Protein 4CZG (pdb70)

GO terms:
  GO:0005737 cytoplasm (C, EXP)

Radius of gyration: 20.39 Å; Cα contacts (8 Å, |Δi|>4): 727; chains: 1; bounding box: 59×51×46 Å

Organism: Caulobacter vibrioides (strain NA1000 / CB15N) (NCBI:txid565050)

Foldseek 3Di:
DALAWEWEQALFWIWIQGAPPGTDDIFTQKWKWFDDPNDTDTDDETHVLVVCAVPDDPRMDMDRQCNQPARNDLVSNLVRVLVVSVVPGDPPHDAQYEYEYEHEPPYDPVRVVSVQVSCVVSRHNHYHYDHQVLLLCVLLVHPLLAQAWAWEWEAARQKIKIFIGGNSGTDDIDIDRFHLQVLLVLQQVLCCVPVQFHDGSVLSSVCQLPQFACDADWDKDKGWGFRNPPGDIDIDIDHNNSSNVSRNVSLVVSLVVVVVRLVPDDPRNNVSCQVVPYEYAYPRLSHHCSQVVNCVVPVGHYYYGDPRNCRSSSRVNVVSND

B-factor: mean 29.32, std 12.16, range [9.94, 84.83]

CATH classification: 3.30.420.40 (+2 more: 3.30.420.40, 3.90.640.10)

Secondary structure (DSSP, 8-state):
----EEEEE-SSEEEEEETTTEEEEEEES-EEEEEETTEEEEEEETHHHHHHTT---TTEEEE-TTTTSS-S-HHHHHHHHHHHHHHH--TTS-SS-EEEEEE-TT--HHHHHHHHHHHHHTT-SEEEEEEHHHHHHHHTT--TTSSS-EEEEEE-SS-EEEEEEETTEEEEEEEES-SHHHHHHHHHHHHHHHH-EE--HHHHHHHHHHH-BSS----EEEEEEEETTT--EEEEEEEHHHHHHHHHHHHHHHHHHHHHHHHT--HHHHHHHHHH-EEEESGGGGSBTHHHHHHHHH-S-EEEPSSGGGHHHHHHHHHHH-

InterPro domains:
  IPR004753 Cell shape determining protein MreB [MF_02207] (10-343)
  IPR004753 Cell shape determining protein MreB [PR01652] (50-68)
  IPR004753 Cell shape determining protein MreB [PR01652] (70-93)
  IPR004753 Cell shape determining protein MreB [PR01652] (133-152)
  IPR004753 Cell shape determining protein MreB [PR01652] (188-208)
  IPR004753 Cell shape determining protein MreB [PR01652] (303-329)
  IPR004753 Cell shape determining protein MreB [TIGR00904] (10-337)
  IPR004753 Cell shape determining protein MreB [cd10225] (12-332)
  IPR043129 ATPase, nucleotide binding domain [SSF53067] (10-149)
  IPR043129 ATPase, nucleotide binding domain [SSF53067] (150-334)
  IPR056546 MreB/MamK-like [PF06723] (10-338)

Structure (mmCIF, N/CA/C/O backbone):
data_4CZG
#
_entry.id   4CZG
#
_cell.length_a   50.674
_cell.length_b   73.678
_cell.length_c   54.233
_cell.angle_alpha   90.00
_cell.angle_beta   102.39
_cell.angle_gamma   90.00
#
_symmetry.space_group_name_H-M   'P 1 21 1'
#
loop_
_entity.id
_entity.type
_entity.pdbx_description
1 polymer 'ROD SHAPE-DETERMINING PROTEIN MREB'
2 non-polymer '3,4-dichlorobenzyl carbamimidothioate'
3 non-polymer "ADENOSINE-5'-DIPHOSPHATE"
4 non-polymer 'MAGNESIUM ION'
5 water water
#
loop_
_atom_site.group_PDB
_atom_site.id
_atom_site.type_symbol
_atom_site.label_atom_id
_atom_site.label_alt_id
_atom_site.label_comp_id
_atom_site.label_asym_id
_atom_site.label_entity_id
_atom_site.label_seq_id
_atom_site.pdbx_PDB_ins_code
_atom_site.Cartn_x
_atom_site.Cartn_y
_atom_site.Cartn_z
_atom_site.occupancy
_atom_site.B_iso_or_equiv
_atom_site.auth_seq_id
_atom_site.auth_comp_id
_atom_site.auth_asym_id
_atom_site.auth_atom_id
_atom_site.pdbx_PDB_model_num
ATOM 1 N N . ILE A 1 2 ? 5.074 20.082 -13.182 1.00 37.83 9 ILE A N 1
ATOM 2 C CA . ILE A 1 2 ? 6.066 19.842 -12.120 1.00 33.82 9 ILE A CA 1
ATOM 3 C C . ILE A 1 2 ? 5.881 20.801 -10.954 1.00 34.48 9 ILE A C 1
ATOM 4 O O . ILE A 1 2 ? 5.944 22.025 -11.132 1.00 30.39 9 ILE A O 1
ATOM 19 N N . SER A 1 3 ? 5.705 20.226 -9.758 1.00 33.49 10 SER A N 1
ATOM 20 C CA . SER A 1 3 ? 5.324 20.964 -8.559 1.00 29.19 10 SER A CA 1
ATOM 21 C C . SER A 1 3 ? 6.361 20.871 -7.452 1.00 29.16 10 SER A C 1
ATOM 22 O O . SER A 1 3 ? 7.072 19.880 -7.352 1.00 29.48 10 SER A O 1
ATOM 30 N N . ASN A 1 4 ? 6.403 21.881 -6.593 1.00 25.83 11 ASN A N 1
ATOM 31 C CA . ASN A 1 4 ? 7.212 21.794 -5.381 1.00 27.60 11 ASN A CA 1
ATOM 32 C C . ASN A 1 4 ? 6.360 21.565 -4.141 1.00 28.33 11 ASN A C 1
ATOM 33 O O . ASN A 1 4 ? 6.860 21.661 -3.014 1.00 23.55 11 ASN A O 1
ATOM 44 N N . ASP A 1 5 ? 5.086 21.265 -4.351 1.00 23.27 12 ASP A N 1
ATOM 45 C CA . ASP A 1 5 ? 4.200 20.985 -3.213 1.00 24.47 12 ASP A CA 1
ATOM 46 C C . ASP A 1 5 ? 4.600 19.653 -2.569 1.00 20.72 12 ASP A C 1
ATOM 47 O O . ASP A 1 5 ? 4.872 18.669 -3.260 1.00 21.44 12 ASP A O 1
ATOM 56 N N . ILE A 1 6 ? 4.609 19.620 -1.243 1.00 19.54 13 ILE A N 1
ATOM 57 C CA . ILE A 1 6 ? 5.111 18.438 -0.541 1.00 16.70 13 ILE A CA 1
ATOM 58 C C . ILE A 1 6 ? 4.275 18.121 0.675 1.00 18.74 13 ILE A C 1
ATOM 59 O O . ILE A 1 6 ? 3.607 18.989 1.238 1.00 19.27 13 ILE A O 1
ATOM 75 N N . ALA A 1 7 ? 4.323 16.849 1.061 1.00 20.52 14 ALA A N 1
ATOM 76 C CA . ALA A 1 7 ? 3.704 16.386 2.288 1.00 24.10 14 ALA A CA 1
ATOM 77 C C . ALA A 1 7 ? 4.793 15.715 3.102 1.00 18.74 14 ALA A C 1
ATOM 78 O O . ALA A 1 7 ? 5.574 14.924 2.585 1.00 21.10 14 ALA A O 1
ATOM 85 N N . ILE A 1 8 ? 4.839 16.052 4.380 1.00 18.67 15 ILE A N 1
ATOM 86 C CA . ILE A 1 8 ? 5.938 15.633 5.234 1.00 19.07 15 ILE A CA 1
ATOM 87 C C . ILE A 1 8 ? 5.484 14.806 6.439 1.00 16.73 15 ILE A C 1
ATOM 88 O O . ILE A 1 8 ? 4.617 15.211 7.199 1.00 18.47 15 ILE A O 1
ATOM 104 N N . ASP A 1 9 ? 6.114 13.640 6.585 1.00 14.78 16 ASP A N 1
ATOM 105 C CA . ASP A 1 9 ? 6.012 12.789 7.785 1.00 16.87 16 ASP A CA 1
ATOM 106 C C . ASP A 1 9 ? 7.272 13.092 8.613 1.00 12.96 16 ASP A C 1
ATOM 107 O O . ASP A 1 9 ? 8.391 12.692 8.253 1.00 12.87 16 ASP A O 1
ATOM 116 N N . LEU A 1 10 ? 7.083 13.891 9.657 1.00 15.17 17 LEU A N 1
ATOM 117 C CA . LEU A 1 10 ? 8.172 14.328 10.522 1.00 15.31 17 LEU A CA 1
ATOM 118 C C . LEU A 1 10 ? 8.256 13.378 11.709 1.00 14.77 17 LEU A C 1
ATOM 119 O O . LEU A 1 10 ? 7.782 13.676 12.788 1.00 16.75 17 LEU A O 1
ATOM 135 N N . GLY A 1 11 ? 8.874 12.218 11.504 1.00 13.14 18 GLY A N 1
ATOM 136 C CA . GLY A 1 11 ? 8.876 11.146 12.488 1.00 11.63 18 GLY A CA 1
ATOM 137 C C . GLY A 1 11 ? 9.908 11.354 13.586 1.00 11.59 18 GLY A C 1
ATOM 138 O O . GLY A 1 11 ? 10.931 12.067 13.417 1.00 12.99 18 GLY A O 1
ATOM 142 N N . THR A 1 12 ? 9.671 10.656 14.707 1.00 13.21 19 THR A N 1
ATOM 143 C CA . THR A 1 12 ? 10.634 10.661 15.812 1.00 15.64 19 THR A CA 1
ATOM 144 C C . THR A 1 12 ? 11.951 10.067 15.360 1.00 9.94 19 THR A C 1
ATOM 145 O O . THR A 1 12 ? 12.998 10.420 15.894 1.00 14.90 19 THR A O 1
ATOM 156 N N . ALA A 1 13 ? 11.891 9.107 14.437 1.00 13.27 20 ALA A N 1
ATOM 157 C CA . ALA A 1 13 ? 13.100 8.422 13.952 1.00 12.59 20 ALA A CA 1
ATOM 158 C C . ALA A 1 13 ? 13.420 8.633 12.479 1.00 15.15 20 ALA A C 1
ATOM 159 O O . ALA A 1 13 ? 14.597 8.705 12.120 1.00 13.77 20 ALA A O 1
ATOM 166 N N . ASN A 1 14 ? 12.377 8.726 11.638 1.00 12.31 21 ASN A N 1
ATOM 167 C CA . ASN A 1 14 ? 12.546 8.868 10.202 1.00 11.12 21 ASN A CA 1
ATOM 168 C C . ASN A 1 14 ? 11.661 9.973 9.677 1.00 11.86 21 ASN A C 1
ATOM 169 O O . ASN A 1 14 ? 10.543 10.127 10.124 1.00 14.63 21 ASN A O 1
ATOM 180 N N . THR A 1 15 ? 12.195 10.745 8.754 1.00 16.69 22 THR A N 1
ATOM 181 C CA . THR A 1 15 ? 11.420 11.768 8.075 1.00 17.06 22 THR A CA 1
ATOM 182 C C . THR A 1 15 ? 11.231 11.332 6.634 1.00 18.51 22 THR A C 1
ATOM 183 O O . THR A 1 15 ? 12.177 10.912 5.997 1.00 17.44 22 THR A O 1
ATOM 194 N N . LEU A 1 16 ? 10.019 11.492 6.115 1.00 14.41 23 LEU A N 1
ATOM 195 C CA . LEU A 1 16 ? 9.725 11.133 4.730 1.00 15.10 23 LEU A CA 1
ATOM 196 C C . LEU A 1 16 ? 9.058 12.330 4.077 1.00 19.45 23 LEU A C 1
ATOM 197 O O . LEU A 1 16 ? 8.260 12.989 4.705 1.00 18.50 23 LEU A O 1
ATOM 213 N N . ILE A 1 17 ? 9.379 12.612 2.811 1.00 16.17 24 ILE A N 1
ATOM 214 C CA . ILE A 1 17 ? 8.660 13.635 2.084 1.00 16.97 24 ILE A CA 1
ATOM 215 C C . ILE A 1 17 ? 8.076 13.030 0.826 1.00 16.84 24 ILE A C 1
ATOM 216 O O . ILE A 1 17 ? 8.757 12.317 0.068 1.00 19.65 24 ILE A O 1
ATOM 232 N N . TYR A 1 18 ? 6.809 13.354 0.617 1.00 17.74 25 TYR A N 1
ATOM 233 C CA . TYR A 1 18 ? 6.097 13.042 -0.599 1.00 19.82 25 TYR A CA 1
ATOM 234 C C . TYR A 1 18 ? 5.970 14.324 -1.382 1.00 23.85 25 TYR A C 1
ATOM 235 O O . TYR A 1 18 ? 5.582 15.362 -0.834 1.00 21.29 25 TYR A O 1
ATOM 253 N N . GLN A 1 19 ? 6.324 14.250 -2.661 1.00 20.70 26 GLN A N 1
ATOM 254 C CA . GLN A 1 19 ? 6.243 15.404 -3.548 1.00 21.51 26 GLN A CA 1
ATOM 255 C C . GLN A 1 19 ? 5.125 15.177 -4.532 1.00 20.30 26 GLN A C 1
ATOM 256 O O . GLN A 1 19 ? 5.049 14.126 -5.165 1.00 22.10 26 GLN A O 1
ATOM 270 N N . LYS A 1 20 ? 4.269 16.180 -4.663 1.00 21.11 27 LYS A N 1
ATOM 271 C CA . LYS A 1 20 ? 3.108 16.086 -5.526 1.00 20.33 27 LYS A CA 1
ATOM 272 C C . LYS A 1 20 ? 3.543 15.674 -6.910 1.00 23.27 27 LYS A C 1
ATOM 273 O O . LYS A 1 20 ? 4.450 16.296 -7.481 1.00 28.16 27 LYS A O 1
ATOM 292 N N . GLY A 1 21 ? 2.884 14.648 -7.459 1.00 27.86 28 GLY A N 1
ATOM 293 C CA . GLY A 1 21 ? 3.167 14.201 -8.805 1.00 30.12 28 GLY A CA 1
ATOM 294 C C . GLY A 1 21 ? 4.349 13.259 -8.924 1.00 28.42 28 GLY A C 1
ATOM 295 O O . GLY A 1 21 ? 4.564 12.650 -9.983 1.00 30.91 28 GLY A O 1
ATOM 299 N N . LYS A 1 22 ? 5.150 13.154 -7.869 1.00 27.71 29 LYS A N 1
ATOM 300 C CA . LYS A 1 22 ? 6.318 12.277 -7.902 1.00 29.26 29 LYS A CA 1
ATOM 301 C C . LYS A 1 22 ? 6.190 11.074 -6.960 1.00 31.73 29 LYS A C 1
ATOM 302 O O . LYS A 1 22 ? 6.558 9.960 -7.314 1.00 33.50 29 LYS A O 1
ATOM 321 N N . GLY A 1 23 ? 5.668 11.297 -5.757 1.00 23.00 30 GLY A N 1
ATOM 322 C CA . GLY A 1 23 ? 5.657 10.249 -4.739 1.00 26.11 30 GLY A CA 1
ATOM 323 C C . GLY A 1 23 ? 6.735 10.489 -3.706 1.00 25.98 30 GLY A C 1
ATOM 324 O O . GLY A 1 23 ? 7.240 11.601 -3.569 1.00 24.30 30 GLY A O 1
ATOM 328 N N . ILE A 1 24 ? 7.118 9.440 -2.991 1.00 19.77 31 ILE A N 1
ATOM 329 C CA . ILE A 1 24 ? 8.076 9.616 -1.892 1.00 27.17 31 ILE A CA 1
ATOM 330 C C . ILE A 1 24 ? 9.462 9.865 -2.446 1.00 25.20 31 ILE A C 1
ATOM 331 O O . ILE A 1 24 ? 10.034 9.013 -3.110 1.00 28.77 31 ILE A O 1
ATOM 347 N N . VAL A 1 25 ? 10.000 11.044 -2.158 1.00 25.36 32 VAL A N 1
ATOM 348 C CA . VAL A 1 25 ? 11.285 11.455 -2.712 1.00 22.31 32 VAL A CA 1
ATOM 349 C C . VAL A 1 25 ? 12.396 11.578 -1.695 1.00 25.06 32 VAL A C 1
ATOM 350 O O . VAL A 1 25 ? 13.548 11.815 -2.068 1.00 24.63 32 VAL A O 1
ATOM 363 N N . LEU A 1 26 ? 12.054 11.451 -0.410 1.00 20.16 33 LEU A N 1
ATOM 364 C CA . LEU A 1 26 ? 13.052 11.478 0.652 1.00 18.90 33 LEU A CA 1
ATOM 365 C C . LEU A 1 26 ? 12.579 10.576 1.783 1.00 17.21 33 LEU A C 1
ATOM 366 O O . LEU A 1 26 ? 11.406 1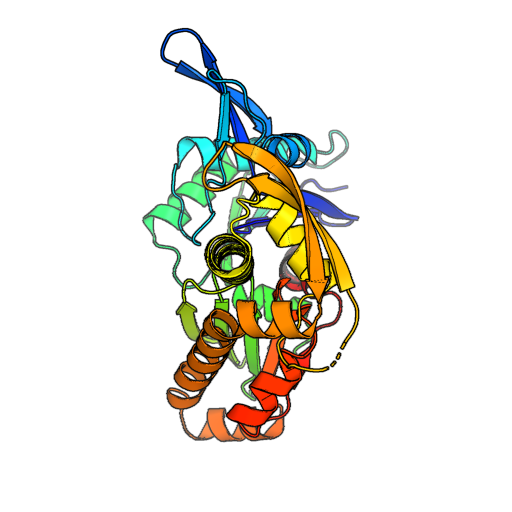0.595 2.124 1.00 18.26 33 LEU A O 1
ATOM 382 N N . ASN A 1 27 ? 13.519 9.809 2.344 1.00 18.60 34 ASN A N 1
ATOM 383 C CA . ASN A 1 27 ? 13.279 8.927 3.484 1.00 16.37 34 ASN A CA 1
ATOM 384 C C . ASN A 1 27 ? 14.612 8.822 4.244 1.00 20.54 34 ASN A C 1
ATOM 385 O O . ASN A 1 27 ? 15.490 8.047 3.869 1.00 17.54 34 ASN A O 1
ATOM 396 N N . GLU A 1 28 ? 14.775 9.638 5.294 1.00 19.39 35 GLU A N 1
ATOM 397 C CA . GLU A 1 28 ? 16.057 9.737 5.998 1.00 15.33 35 GLU A CA 1
ATOM 398 C C . GLU A 1 28 ? 15.819 9.837 7.485 1.00 10.98 35 GLU A C 1
ATOM 399 O O . GLU A 1 28 ? 14.751 10.268 7.919 1.00 14.50 35 GLU A O 1
ATOM 411 N N . PRO A 1 29 ? 16.800 9.387 8.274 1.00 14.32 36 PRO A N 1
ATOM 412 C CA . PRO A 1 29 ? 16.681 9.496 9.731 1.00 16.15 36 PRO A CA 1
ATOM 413 C C . PRO A 1 29 ? 16.525 10.930 10.193 1.00 16.54 36 PRO A C 1
ATOM 414 O O . PRO A 1 29 ? 17.113 11.858 9.620 1.00 13.77 36 PRO A O 1
ATOM 425 N N . SER A 1 30 ? 15.726 11.078 11.242 1.00 15.53 37 SER A N 1
ATOM 426 C CA . SER A 1 30 ? 15.416 12.348 11.845 1.00 12.40 37 SER A CA 1
ATOM 427 C C . SER A 1 30 ? 16.522 12.684 12.809 1.00 12.40 37 SER A C 1
ATOM 428 O O . SER A 1 30 ? 16.302 12.774 14.022 1.00 13.51 37 SER A O 1
ATOM 436 N N . VAL A 1 31 ? 17.711 12.897 12.262 1.00 14.67 38 VAL A N 1
ATOM 437 C CA . VAL A 1 31 ? 18.918 13.042 13.064 1.00 18.88 38 VAL A CA 1
ATOM 438 C C . VAL A 1 31 ? 19.719 14.220 12.537 1.00 13.46 38 VAL A C 1
ATOM 439 O O . VAL A 1 31 ? 19.824 14.411 11.323 1.00 15.47 38 VAL A O 1
ATOM 452 N N . VAL A 1 32 ? 20.253 15.016 13.461 1.00 13.47 39 VAL A N 1
ATOM 453 C CA . VAL A 1 32 ? 21.130 16.133 13.134 1.00 14.88 39 VAL A CA 1
ATOM 454 C C . VAL A 1 32 ? 22.442 15.984 13.884 1.00 22.35 39 VAL A C 1
ATOM 455 O O . VAL A 1 32 ? 22.427 15.756 15.088 1.00 17.64 39 VAL A O 1
ATOM 468 N N . ALA A 1 33 ? 23.574 16.128 13.181 1.00 18.65 40 ALA A N 1
ATOM 469 C CA . ALA A 1 33 ? 24.876 16.164 13.837 1.00 16.50 40 ALA A CA 1
ATOM 470 C C . ALA A 1 33 ? 25.326 17.608 13.979 1.00 14.19 40 ALA A C 1
ATOM 471 O O . ALA A 1 33 ? 25.193 18.384 13.020 1.00 17.57 40 ALA A O 1
ATOM 478 N N . LEU A 1 34 ? 25.809 17.973 15.173 1.00 18.53 41 LEU A N 1
ATOM 479 C CA . LEU A 1 34 ? 26.284 19.328 15.457 1.00 18.31 41 LEU A CA 1
ATOM 480 C C . LEU A 1 34 ? 27.775 19.322 15.785 1.00 21.52 41 LEU A C 1
ATOM 481 O O . LEU A 1 34 ? 28.276 18.386 16.409 1.00 24.34 41 LEU A O 1
ATOM 497 N N . ARG A 1 35 ? 28.486 20.354 15.316 1.00 20.50 42 ARG A N 1
ATOM 498 C CA . ARG A 1 35 ? 29.899 20.517 15.617 1.00 21.34 42 ARG A CA 1
ATOM 499 C C . ARG A 1 35 ? 30.105 21.776 16.443 1.00 18.08 42 ARG A C 1
ATOM 500 O O . ARG A 1 35 ? 29.557 22.835 16.120 1.00 22.02 42 ARG A O 1
ATOM 521 N N . ASN A 1 36 ? 30.877 21.665 17.512 1.00 22.38 43 ASN A N 1
ATOM 522 C CA . ASN A 1 36 ? 31.198 22.833 18.323 1.00 27.26 43 ASN A CA 1
ATOM 523 C C . ASN A 1 36 ? 32.302 23.651 17.693 1.00 32.43 43 ASN A C 1
ATOM 524 O O . ASN A 1 36 ? 33.390 23.144 17.441 1.00 36.73 43 ASN A O 1
ATOM 535 N N . VAL A 1 37 ? 31.994 24.911 17.399 1.00 37.73 44 VAL A N 1
ATOM 536 C CA . VAL A 1 37 ? 33.014 25.870 16.997 1.00 36.12 44 VAL A CA 1
ATOM 537 C C . VAL A 1 37 ? 32.810 27.163 17.787 1.00 40.45 44 VAL A C 1
ATOM 538 O O . VAL A 1 37 ? 31.689 27.646 17.900 1.00 45.06 44 VAL A O 1
ATOM 551 N N . GLY A 1 38 ? 33.887 27.718 18.339 1.00 48.27 45 GLY A N 1
ATOM 552 C CA . GLY A 1 38 ? 33.756 28.757 19.345 1.00 46.12 45 GLY A CA 1
ATOM 553 C C . GLY A 1 38 ? 32.922 28.159 20.459 1.00 51.64 45 GLY A C 1
ATOM 554 O O . GLY A 1 38 ? 33.221 27.056 20.919 1.00 59.92 45 GLY A O 1
ATOM 558 N N . GLY A 1 39 ? 31.872 28.857 20.881 1.00 49.64 46 GLY A N 1
ATOM 559 C CA . GLY A 1 39 ? 30.949 28.307 21.856 1.00 44.21 46 GLY A CA 1
ATOM 560 C C . GLY A 1 39 ? 29.623 28.023 21.203 1.00 47.44 46 GLY A C 1
ATOM 561 O O . GLY A 1 39 ? 28.590 27.890 21.868 1.00 51.02 46 GLY A O 1
ATOM 565 N N . ARG A 1 40 ? 29.664 27.910 19.883 1.00 35.95 47 ARG A N 1
ATOM 566 C CA . ARG A 1 40 ? 28.466 27.762 19.101 1.00 35.71 47 ARG A CA 1
ATOM 567 C C . ARG A 1 40 ? 28.412 26.344 18.561 1.00 30.28 47 ARG A C 1
ATOM 568 O O . ARG A 1 40 ? 29.442 25.690 18.385 1.00 33.23 47 ARG A O 1
ATOM 589 N N . LYS A 1 41 ? 27.203 25.868 18.328 1.00 37.90 48 LYS A N 1
ATOM 590 C CA . LYS A 1 41 ? 27.006 24.593 17.638 1.00 31.51 48 LYS A CA 1
ATOM 591 C C . LYS A 1 41 ? 26.594 24.868 16.203 1.00 31.03 48 LYS A C 1
ATOM 592 O O . LYS A 1 41 ? 25.693 25.666 15.958 1.00 42.91 48 LYS A O 1
ATOM 611 N N . VAL A 1 42 ? 27.275 24.243 15.250 1.00 30.62 49 VAL A N 1
ATOM 612 C CA . VAL A 1 42 ? 26.942 24.421 13.841 1.00 29.90 49 VAL A CA 1
ATOM 613 C C . VAL A 1 42 ? 26.480 23.088 13.293 1.00 23.81 49 VAL A C 1
ATOM 614 O O . VAL A 1 42 ? 26.922 22.043 13.768 1.00 21.77 49 VAL A O 1
ATOM 627 N N . VAL A 1 43 ? 25.562 23.125 12.329 1.00 25.69 50 VAL A N 1
ATOM 628 C CA . VAL A 1 43 ? 25.028 21.924 11.737 1.00 24.22 50 VAL A CA 1
ATOM 629 C C . VAL A 1 43 ? 26.119 21.307 10.868 1.00 20.78 50 VAL A C 1
ATOM 630 O O . VAL A 1 43 ? 26.643 21.944 9.954 1.00 29.97 50 VAL A O 1
ATOM 643 N N . HIS A 1 44 ? 26.470 20.071 11.178 1.00 20.72 51 HIS A N 1
ATOM 644 C CA . HIS A 1 44 ? 27.541 19.359 10.481 1.00 25.01 51 HIS A CA 1
ATOM 645 C C . HIS A 1 44 ? 26.955 18.394 9.457 1.00 22.36 51 HIS A C 1
ATOM 646 O O . HIS A 1 44 ? 27.491 18.222 8.383 1.00 24.90 51 HIS A O 1
ATOM 661 N N . ALA A 1 45 ? 25.847 17.751 9.825 1.00 23.74 52 ALA A N 1
ATOM 662 C CA . ALA A 1 45 ? 25.185 16.810 8.939 1.00 22.11 52 ALA A CA 1
ATOM 663 C C . ALA A 1 45 ? 23.730 16.561 9.372 1.00 19.01 52 ALA A C 1
ATOM 664 O O . ALA A 1 45 ? 23.347 16.781 10.531 1.00 22.28 52 ALA A O 1
ATOM 671 N N . VAL A 1 46 ? 22.931 16.120 8.412 1.00 21.69 53 VAL A N 1
ATOM 672 C CA . VAL A 1 46 ? 21.539 15.840 8.662 1.00 18.99 53 VAL A CA 1
ATOM 673 C C . VAL A 1 46 ? 21.156 14.570 7.930 1.00 20.60 53 VAL A C 1
ATOM 674 O O . VAL A 1 46 ? 21.645 14.312 6.829 1.00 21.80 53 VAL A O 1
ATOM 687 N N . GLY A 1 47 ? 20.308 13.749 8.557 1.00 18.17 54 GLY A N 1
ATOM 688 C CA . GLY A 1 47 ? 19.790 12.585 7.892 1.00 20.45 54 GLY A CA 1
ATOM 689 C C . GLY A 1 47 ? 20.707 11.378 7.986 1.00 20.81 54 GLY A C 1
ATOM 690 O O . GLY A 1 47 ? 21.230 11.038 9.048 1.00 20.98 54 GLY A O 1
ATOM 694 N N . ILE A 1 48 ? 20.922 10.732 6.850 1.00 21.41 55 ILE A N 1
ATOM 695 C CA . ILE A 1 48 ? 21.641 9.466 6.830 1.00 20.11 55 ILE A CA 1
ATOM 696 C C . ILE A 1 48 ? 23.026 9.491 7.500 1.00 22.46 55 ILE A C 1
ATOM 697 O O . ILE A 1 48 ? 23.330 8.637 8.349 1.00 22.82 55 ILE A O 1
ATOM 713 N N . GLU A 1 49 ? 23.853 10.463 7.131 1.00 24.37 56 GLU A N 1
ATOM 714 C CA . GLU A 1 49 ? 25.184 10.593 7.724 1.00 27.36 56 GLU A CA 1
ATOM 715 C C . GLU A 1 49 ? 25.116 10.857 9.223 1.00 24.03 56 GLU A C 1
ATOM 716 O O . GLU A 1 49 ? 25.964 10.370 10.003 1.00 23.27 56 GLU A O 1
ATOM 728 N N . ALA A 1 50 ? 24.107 11.593 9.654 1.00 21.88 57 ALA A N 1
ATOM 729 C CA . ALA A 1 50 ? 24.051 11.958 11.059 1.00 22.71 57 ALA A CA 1
ATOM 730 C C . ALA A 1 50 ? 23.755 10.724 11.889 1.00 30.20 57 ALA A C 1
ATOM 731 O O . ALA A 1 50 ? 24.312 10.564 12.956 1.00 20.40 57 ALA A O 1
ATOM 738 N N . LYS A 1 51 ? 22.911 9.819 11.390 1.00 17.48 58 LYS A N 1
ATOM 739 C CA . LYS A 1 51 ? 22.607 8.622 12.162 1.00 17.63 58 LYS A CA 1
ATOM 740 C C . LYS A 1 51 ? 23.824 7.732 12.312 1.00 21.46 58 LYS A C 1
ATOM 741 O O . LYS A 1 51 ? 24.010 7.086 13.335 1.00 20.24 58 LYS A O 1
ATOM 760 N N . GLN A 1 52 ? 24.652 7.696 11.288 1.00 18.44 59 GLN A N 1
ATOM 761 C CA . GLN A 1 52 ? 25.855 6.889 11.368 1.00 23.23 59 GLN A CA 1
ATOM 762 C C . GLN A 1 52 ? 26.792 7.418 12.424 1.00 19.88 59 GLN A C 1
ATOM 763 O O . GLN A 1 52 ? 27.669 6.684 12.894 1.00 20.88 59 GLN A O 1
ATOM 777 N N . MET A 1 53 ? 26.647 8.689 12.783 1.00 20.86 60 MET A N 1
ATOM 778 C CA . MET A 1 53 ? 27.506 9.267 13.802 1.00 20.63 60 MET A CA 1
ATOM 779 C C . MET A 1 53 ? 27.069 8.905 15.235 1.00 25.25 60 MET A C 1
ATOM 780 O O . MET A 1 53 ? 27.856 9.070 16.159 1.00 22.04 60 MET A O 1
ATOM 794 N N . LEU A 1 54 ? 25.842 8.402 15.414 1.00 21.94 61 LEU A N 1
ATOM 795 C CA . LEU A 1 54 ? 25.348 8.048 16.757 1.00 17.18 61 LEU A CA 1
ATOM 796 C C . LEU A 1 54 ? 26.243 7.004 17.390 1.00 14.49 61 LEU A C 1
ATOM 797 O O . LEU A 1 54 ? 26.479 5.924 16.819 1.00 20.28 61 LEU A O 1
ATOM 813 N N . GLY A 1 55 ? 26.706 7.326 18.578 1.00 21.41 62 GLY A N 1
ATOM 814 C CA . GLY A 1 55 ? 27.617 6.458 19.282 1.00 18.26 62 GLY A CA 1
ATOM 815 C C . GLY A 1 55 ? 29.040 6.535 18.768 1.00 16.02 62 GLY A C 1
ATOM 816 O O . GLY A 1 55 ? 29.886 5.774 19.246 1.00 20.05 62 GLY A O 1
ATOM 820 N N . ARG A 1 56 ? 29.315 7.396 17.786 1.00 20.73 63 ARG A N 1
ATOM 821 C CA . ARG A 1 56 ? 30.628 7.398 17.113 1.00 20.63 63 ARG A CA 1
ATOM 822 C C . ARG A 1 56 ? 31.271 8.791 17.017 1.00 18.93 63 ARG A C 1
ATOM 823 O O . ARG A 1 56 ? 32.213 9.001 16.242 1.00 19.26 63 ARG A O 1
ATOM 844 N N . THR A 1 57 ? 30.786 9.741 17.798 1.00 18.88 64 THR A N 1
ATOM 845 C CA . THR A 1 57 ? 31.251 11.121 17.631 1.00 21.15 64 THR A CA 1
ATOM 846 C C . THR A 1 57 ? 32.535 11.418 18.394 1.00 23.81 64 THR A C 1
ATOM 847 O O . THR A 1 57 ? 32.746 10.885 19.498 1.00 23.67 64 THR A O 1
ATOM 858 N N . PRO A 1 58 ? 33.404 12.263 17.798 1.00 18.71 65 PRO A N 1
ATOM 859 C CA . PRO A 1 58 ? 34.440 12.884 18.621 1.00 26.84 65 PRO A CA 1
ATOM 860 C C . PRO A 1 58 ? 33.832 13.843 19.635 1.00 24.70 65 PRO A C 1
ATOM 861 O O . PRO A 1 58 ? 32.628 14.123 19.635 1.00 24.17 65 PRO A O 1
ATOM 872 N N . GLY A 1 59 ? 34.688 14.367 20.507 1.00 29.11 66 GLY A N 1
ATOM 873 C CA . GLY A 1 59 ? 34.218 15.168 21.618 1.00 23.70 66 GLY A CA 1
ATOM 874 C C . GLY A 1 59 ? 33.575 16.475 21.201 1.00 24.80 66 GLY A C 1
ATOM 875 O O . GLY A 1 59 ? 32.685 16.978 21.880 1.00 33.54 66 GLY A O 1
ATOM 879 N N . HIS A 1 60 ? 34.045 17.036 20.091 1.00 25.47 67 HIS A N 1
ATOM 880 C CA . HIS A 1 60 ? 33.540 18.310 19.613 1.00 31.15 67 HIS A CA 1
ATOM 881 C C . HIS A 1 60 ? 32.316 18.143 18.705 1.00 22.42 67 HIS A C 1
ATOM 882 O O . HIS A 1 60 ? 31.905 19.086 18.017 1.00 23.56 67 HIS A O 1
ATOM 897 N N . MET A 1 61 ? 31.712 16.959 18.699 1.00 25.75 68 MET A N 1
ATOM 898 C CA . MET A 1 61 ? 30.509 16.764 17.899 1.00 17.59 68 MET A CA 1
ATOM 899 C C . MET A 1 61 ? 29.437 15.994 18.660 1.00 20.92 68 MET A C 1
ATOM 900 O O . MET A 1 61 ? 29.726 15.283 19.610 1.00 19.92 68 MET A O 1
ATOM 914 N N . GLU A 1 62 ? 28.192 16.158 18.249 1.00 23.30 69 GLU A N 1
ATOM 915 C CA . GLU A 1 62 ? 27.099 15.393 18.817 1.00 19.27 69 GLU A CA 1
ATOM 916 C C . GLU A 1 62 ? 26.087 15.050 17.741 1.00 16.09 69 GLU A C 1
ATOM 917 O O . GLU A 1 62 ? 25.950 15.765 16.755 1.00 23.21 69 GLU A O 1
ATOM 929 N N . ALA A 1 63 ? 25.391 13.939 17.929 1.00 18.03 70 ALA A N 1
ATOM 930 C CA . ALA A 1 63 ? 24.312 13.605 17.030 1.00 16.83 70 ALA A CA 1
ATOM 931 C C . ALA A 1 63 ? 23.038 13.525 17.872 1.00 17.78 70 ALA A C 1
ATOM 932 O O . ALA A 1 63 ? 23.019 12.912 18.935 1.00 19.89 70 ALA A O 1
ATOM 939 N N . ILE A 1 64 ? 21.997 14.178 17.381 1.00 18.93 71 ILE A N 1
ATOM 940 C CA . ILE A 1 64 ? 20.821 14.453 18.150 1.00 21.03 71 ILE A CA 1
ATOM 941 C C . ILE A 1 64 ? 19.578 14.082 17.330 1.00 17.69 71 ILE A C 1
ATOM 942 O O . ILE A 1 64 ? 19.527 14.297 16.120 1.00 14.26 71 ILE A O 1
ATOM 958 N N . ARG A 1 65 ? 18.590 13.504 17.997 1.00 15.37 72 ARG A N 1
ATOM 959 C CA . ARG A 1 65 ? 17.273 13.276 17.426 1.00 14.74 72 ARG A CA 1
ATOM 960 C C . ARG A 1 65 ? 16.312 14.307 18.019 1.00 14.39 72 ARG A C 1
ATOM 961 O O . ARG A 1 65 ? 15.843 14.136 19.135 1.00 13.78 72 ARG A O 1
ATOM 982 N N . PRO A 1 66 ? 16.031 15.393 17.288 1.00 16.50 73 PRO A N 1
ATOM 983 C CA . PRO A 1 66 ? 15.316 16.483 17.969 1.00 16.34 73 PRO A CA 1
ATOM 984 C C . PRO A 1 66 ? 13.822 16.214 18.192 1.00 18.50 73 PRO A C 1
ATOM 985 O O . PRO A 1 66 ? 13.165 16.991 18.885 1.00 18.62 73 PRO A O 1
ATOM 996 N N . MET A 1 67 ? 13.316 15.121 17.627 1.00 14.20 74 MET A N 1
ATOM 997 C CA . MET A 1 67 ? 11.945 14.719 17.812 1.00 16.90 74 MET A CA 1
ATOM 998 C C . MET A 1 67 ? 11.814 13.386 18.547 1.00 14.71 74 MET A C 1
ATOM 999 O O . MET A 1 67 ? 10.775 12.743 18.484 1.00 13.75 74 MET A O 1
ATOM 1013 N N . ARG A 1 68 ? 12.875 12.960 19.212 1.00 15.21 75 ARG A N 1
ATOM 1014 C CA . ARG A 1 68 ? 13.019 11.559 19.611 1.00 17.17 75 ARG A CA 1
ATOM 1015 C C . ARG A 1 68 ? 11.918 10.971 20.468 1.00 13.33 75 ARG A C 1
ATOM 1016 O O . ARG A 1 68 ? 11.581 9.796 20.281 1.00 16.46 75 ARG A O 1
ATOM 1037 N N . ASP A 1 69 ? 11.330 11.770 21.339 1.00 15.39 76 ASP A N 1
ATOM 1038 C CA . ASP A 1 69 ? 10.265 11.265 22.202 1.00 17.86 76 ASP A CA 1
ATOM 1039 C C . ASP A 1 69 ? 8.852 11.698 21.795 1.00 17.86 76 ASP A C 1
ATOM 1040 O O . ASP A 1 69 ? 7.912 11.586 22.600 1.00 16.45 76 ASP A O 1
ATOM 1049 N N . GLY A 1 70 ? 8.690 12.211 20.583 1.00 16.88 77 GLY A N 1
ATOM 1050 C CA . GLY A 1 70 ? 7.388 12.626 20.108 1.00 14.85 77 GLY A CA 1
ATOM 1051 C C . GLY A 1 70 ? 7.054 14.065 20.462 1.00 22.14 77 GLY A C 1
ATOM 1052 O O . GLY A 1 70 ? 5.939 14.519 20.206 1.00 20.42 77 GLY A O 1
ATOM 1056 N N . VAL A 1 71 ? 8.016 14.762 21.068 1.00 16.45 78 VAL A N 1
ATOM 1057 C CA . VAL A 1 71 ? 7.918 16.178 21.301 1.00 16.86 78 VAL A CA 1
ATOM 1058 C C . VAL A 1 71 ? 9.134 16.838 20.670 1.00 17.80 78 VAL A C 1
ATOM 1059 O O . VAL A 1 71 ? 10.136 16.156 20.358 1.00 16.63 78 VAL A O 1
ATOM 1072 N N . ILE A 1 72 ? 9.030 18.146 20.455 1.00 14.22 79 ILE A N 1
ATOM 1073 C CA . ILE A 1 72 ? 10.153 18.936 19.917 1.00 14.22 79 ILE A CA 1
ATOM 1074 C C . ILE A 1 72 ? 11.098 19.236 21.072 1.00 15.54 79 ILE A C 1
ATOM 1075 O O . ILE A 1 72 ? 10.778 20.037 21.974 1.00 18.29 79 ILE A O 1
ATOM 1091 N N . ALA A 1 73 ? 12.246 18.574 21.069 1.00 15.70 80 ALA A N 1
ATOM 1092 C CA . ALA A 1 73 ? 13.198 18.741 22.171 1.00 21.58 80 ALA A CA 1
ATOM 1093 C C . ALA A 1 73 ? 14.065 19.959 22.030 1.00 20.21 80 ALA A C 1
ATOM 1094 O O . ALA A 1 73 ? 14.548 20.472 23.010 1.00 20.86 80 ALA A O 1
ATOM 1101 N N . ASP A 1 74 ? 14.321 20.373 20.803 1.00 15.10 81 ASP A N 1
ATOM 1102 C CA . ASP A 1 74 ? 15.172 21.509 20.531 1.00 13.51 81 ASP A CA 1
ATOM 1103 C C . ASP A 1 74 ? 14.600 22.167 19.278 1.00 12.77 81 ASP A C 1
ATOM 1104 O O . ASP A 1 74 ? 14.620 21.577 18.193 1.00 14.74 81 ASP A O 1
ATOM 1113 N N . PHE A 1 75 ? 13.995 23.337 19.428 1.00 16.58 82 PHE A N 1
ATOM 1114 C CA . PHE A 1 75 ? 13.295 23.958 18.312 1.00 16.23 82 PHE A CA 1
ATOM 1115 C C . PHE A 1 75 ? 14.219 24.372 17.193 1.00 17.69 82 PHE A C 1
ATOM 1116 O O . PHE A 1 75 ? 13.877 24.247 16.026 1.00 17.20 82 PHE A O 1
ATOM 1133 N N . GLU A 1 76 ? 15.409 24.844 17.537 1.00 17.18 83 GLU A N 1
ATOM 1134 C CA . GLU A 1 76 ? 16.308 25.296 16.512 1.00 15.69 83 GLU A CA 1
ATOM 1135 C C . GLU A 1 76 ? 16.830 24.124 15.692 1.00 15.69 83 GLU A C 1
ATOM 1136 O O . GLU A 1 76 ? 16.900 24.207 14.473 1.00 16.06 83 GLU A O 1
ATOM 1148 N N . VAL A 1 77 ? 17.199 23.031 16.367 1.00 14.57 84 VAL A N 1
ATOM 1149 C CA . VAL A 1 77 ? 17.734 21.873 15.674 1.00 15.51 84 VAL A CA 1
ATOM 1150 C C . VAL A 1 77 ? 16.619 21.258 14.844 1.00 18.48 84 VAL A C 1
ATOM 1151 O O . VAL A 1 77 ? 16.832 20.870 13.704 1.00 16.92 84 VAL A O 1
ATOM 1164 N N . ALA A 1 78 ? 15.404 21.190 15.390 1.00 14.86 85 ALA A N 1
ATOM 1165 C CA . ALA A 1 78 ? 14.305 20.662 14.597 1.00 13.44 85 ALA A CA 1
ATOM 1166 C C . ALA A 1 78 ? 14.091 21.518 13.340 1.00 19.17 85 ALA A C 1
ATOM 1167 O O . ALA A 1 78 ? 13.873 21.001 12.247 1.00 16.25 85 ALA A O 1
ATOM 1174 N N . GLU A 1 79 ? 14.113 22.829 13.508 1.00 18.15 86 GLU A N 1
ATOM 1175 C CA . GLU A 1 79 ? 13.897 23.712 12.355 1.00 14.05 86 GLU A CA 1
ATOM 1176 C C . GLU A 1 79 ? 14.998 23.520 11.293 1.00 13.40 86 GLU A C 1
ATOM 1177 O O . GLU A 1 79 ? 14.710 23.434 10.093 1.00 17.87 86 GLU A O 1
ATOM 1189 N N . GLU A 1 80 ? 16.235 23.401 11.725 1.00 15.64 87 GLU A N 1
ATOM 1190 C CA . GLU A 1 80 ? 17.343 23.108 10.804 1.00 16.96 87 GLU A CA 1
ATOM 1191 C C . GLU A 1 80 ? 17.164 21.801 10.071 1.00 16.90 87 GLU A C 1
ATOM 1192 O O . GLU A 1 80 ? 17.504 21.690 8.877 1.00 20.78 87 GLU A O 1
ATOM 1204 N N . MET A 1 81 ? 16.626 20.799 10.771 1.00 13.20 88 MET A N 1
ATOM 1205 C CA . MET A 1 81 ? 16.404 19.499 10.160 1.00 13.21 88 MET A CA 1
ATOM 1206 C C . MET A 1 81 ? 15.353 19.634 9.065 1.00 20.57 88 MET A C 1
ATOM 1207 O O . MET A 1 81 ? 15.511 19.150 7.951 1.00 15.43 88 MET A O 1
ATOM 1221 N N . ILE A 1 82 ? 14.263 20.288 9.418 1.00 17.60 89 ILE A N 1
ATOM 1222 C CA . ILE A 1 82 ? 13.144 20.460 8.513 1.00 16.73 89 ILE A CA 1
ATOM 1223 C C . ILE A 1 82 ? 13.557 21.241 7.269 1.00 20.69 89 ILE A C 1
ATOM 1224 O O . ILE A 1 82 ? 13.288 20.824 6.130 1.00 21.57 89 ILE A O 1
ATOM 1240 N N . LYS A 1 83 ? 14.213 22.369 7.488 1.00 19.28 90 LYS A N 1
ATOM 1241 C CA . LYS A 1 83 ? 14.668 23.185 6.366 1.00 19.97 90 LYS A CA 1
ATOM 1242 C C . LYS A 1 83 ? 15.668 22.416 5.488 1.00 21.39 90 LYS A C 1
ATOM 1243 O O . LYS A 1 83 ? 15.629 22.528 4.271 1.00 24.69 90 LYS A O 1
ATOM 1262 N N . TYR A 1 84 ? 16.537 21.607 6.085 1.00 18.95 91 TYR A N 1
ATOM 1263 C CA . TYR A 1 84 ? 17.455 20.815 5.287 1.00 16.74 91 TYR A CA 1
ATOM 1264 C C . TYR A 1 84 ? 16.730 19.849 4.356 1.00 14.49 91 TYR A C 1
ATOM 1265 O O . TYR A 1 84 ? 17.066 19.741 3.182 1.00 20.54 91 TYR A O 1
ATOM 1283 N N . PHE A 1 85 ? 15.743 19.122 4.877 1.00 16.50 92 PHE A N 1
ATOM 1284 C CA . PHE A 1 85 ? 15.053 18.151 4.045 1.00 15.87 92 PHE A CA 1
ATOM 1285 C C . PHE A 1 85 ? 14.175 18.838 2.986 1.00 16.23 92 PHE A C 1
ATOM 1286 O O . PHE A 1 85 ? 14.053 18.372 1.839 1.00 20.33 92 PHE A O 1
ATOM 1303 N N . ILE A 1 86 ? 13.513 19.924 3.363 1.00 21.34 93 ILE A N 1
ATOM 1304 C CA . ILE A 1 86 ? 12.675 20.657 2.399 1.00 19.25 93 ILE A CA 1
ATOM 1305 C C . ILE A 1 86 ? 13.546 21.185 1.257 1.00 19.23 93 ILE A C 1
ATOM 1306 O O . ILE A 1 86 ? 13.213 21.007 0.079 1.00 20.64 93 ILE A O 1
ATOM 1322 N N . ARG A 1 87 ? 14.695 21.760 1.612 1.00 20.22 94 ARG A N 1
ATOM 1323 C CA . ARG A 1 87 ? 15.594 22.295 0.589 1.00 22.60 94 ARG A CA 1
ATOM 1324 C C . ARG A 1 87 ? 16.182 21.178 -0.290 1.00 19.49 94 ARG A C 1
ATOM 1325 O O . ARG A 1 87 ? 16.415 21.362 -1.482 1.00 26.73 94 ARG A O 1
ATOM 1346 N N . LYS A 1 88 ? 16.336 19.990 0.283 1.00 20.78 95 LYS A N 1
ATOM 1347 C CA . LYS A 1 88 ? 16.962 18.901 -0.433 1.00 20.45 95 LYS A CA 1
ATOM 1348 C C . LYS A 1 88 ? 16.105 18.401 -1.593 1.00 17.14 95 LYS A C 1
ATOM 1349 O O . LYS A 1 88 ? 16.646 17.964 -2.631 1.00 23.85 95 LYS A O 1
ATOM 1368 N N . VAL A 1 89 ? 14.779 18.507 -1.452 1.00 19.09 96 VAL A N 1
ATOM 1369 C CA . VAL A 1 89 ? 13.871 17.959 -2.455 1.00 20.67 96 VAL A CA 1
ATOM 1370 C C . VAL A 1 89 ? 13.390 19.0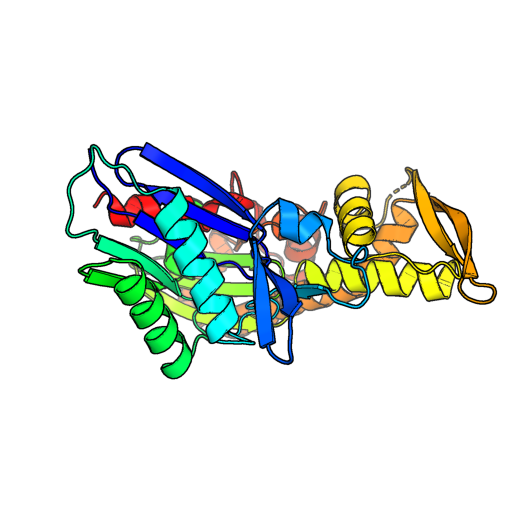16 -3.441 1.00 18.53 96 VAL A C 1
ATOM 1371 O O . VAL A 1 89 ? 12.645 18.716 -4.384 1.00 24.54 96 VAL A O 1
ATOM 1384 N N . HIS A 1 90 ? 13.806 20.249 -3.215 1.00 22.34 97 HIS A N 1
ATOM 1385 C CA . HIS A 1 90 ? 13.322 21.344 -4.030 1.00 20.69 97 HIS A CA 1
ATOM 1386 C C . HIS A 1 90 ? 13.721 21.081 -5.482 1.00 24.53 97 HIS A C 1
ATOM 1387 O O . HIS A 1 90 ? 14.833 20.633 -5.747 1.00 24.50 97 HIS A O 1
ATOM 1402 N N . ASN A 1 91 ? 12.784 21.335 -6.396 1.00 25.13 98 ASN A N 1
ATOM 1403 C CA . ASN A 1 91 ? 12.976 21.110 -7.831 1.00 27.75 98 ASN A CA 1
ATOM 1404 C C . ASN A 1 91 ? 12.954 22.454 -8.543 1.00 22.00 98 ASN A C 1
ATOM 1405 O O . ASN A 1 91 ? 11.900 23.078 -8.640 1.00 24.01 98 ASN A O 1
ATOM 1416 N N . ARG A 1 92 ? 14.111 22.894 -9.032 1.00 24.32 99 ARG A N 1
ATOM 1417 C CA . ARG A 1 92 ? 14.247 24.209 -9.680 1.00 27.23 99 ARG A CA 1
ATOM 1418 C C . ARG A 1 92 ? 13.355 24.334 -10.917 1.00 34.04 99 ARG A C 1
ATOM 1419 O O . ARG A 1 92 ? 13.045 25.450 -11.373 1.00 34.40 99 ARG A O 1
ATOM 1440 N N . LYS A 1 93 ? 12.945 23.189 -11.457 1.00 27.44 100 LYS A N 1
ATOM 1441 C CA . LYS A 1 93 ? 12.086 23.162 -12.630 1.00 30.53 100 LYS A CA 1
ATOM 1442 C C . LYS A 1 93 ? 10.628 23.222 -12.206 1.00 32.05 100 LYS A C 1
ATOM 1443 O O . LYS A 1 93 ? 9.741 23.270 -13.046 1.00 35.12 100 LYS A O 1
ATOM 1462 N N . GLY A 1 94 ? 10.373 23.198 -10.900 1.00 27.60 101 GLY A N 1
ATOM 1463 C CA . GLY A 1 94 ? 9.007 23.174 -10.430 1.00 27.20 101 GLY A CA 1
ATOM 1464 C C . GLY A 1 94 ? 8.388 24.542 -10.186 1.00 26.49 101 GLY A C 1
ATOM 1465 O O . GLY A 1 94 ? 9.086 25.547 -10.080 1.00 27.11 101 GLY A O 1
ATOM 1469 N N . SER A 1 95 ? 7.065 24.577 -10.077 1.00 25.96 102 SER A N 1
ATOM 1470 C CA . SER A 1 95 ? 6.382 25.803 -9.667 1.00 23.42 102 SER A CA 1
ATOM 1471 C C . SER A 1 95 ? 6.845 26.254 -8.269 1.00 21.02 102 SER A C 1
ATOM 1472 O O . SER A 1 95 ? 7.268 25.439 -7.435 1.00 23.64 102 SER A O 1
ATOM 1480 N N . GLY A 1 96 ? 6.745 27.555 -8.026 1.00 28.69 103 GLY A N 1
ATOM 1481 C CA . GLY A 1 96 ? 7.004 28.142 -6.724 1.00 30.50 103 GLY A CA 1
ATOM 1482 C C . GLY A 1 96 ? 5.770 28.132 -5.832 1.00 22.80 103 GLY A C 1
ATOM 1483 O O . GLY A 1 96 ? 4.855 27.311 -5.996 1.00 22.88 103 GLY A O 1
ATOM 1487 N N . ASN A 1 97 ? 5.748 29.065 -4.884 1.00 24.63 104 ASN A N 1
ATOM 1488 C CA . ASN A 1 97 ? 4.695 29.136 -3.882 1.00 27.02 104 ASN A CA 1
ATOM 1489 C C . ASN A 1 97 ? 4.269 27.771 -3.390 1.00 22.69 104 ASN A C 1
ATOM 1490 O O . ASN A 1 97 ? 3.092 27.433 -3.449 1.00 23.47 104 ASN A O 1
ATOM 1501 N N . PRO A 1 98 ? 5.232 26.994 -2.857 1.00 23.02 105 PRO A N 1
ATOM 1502 C CA . PRO A 1 98 ? 4.981 25.618 -2.403 1.00 21.27 105 PRO A CA 1
ATOM 1503 C C . PRO A 1 98 ? 3.939 25.538 -1.322 1.00 21.45 105 PRO A C 1
ATOM 1504 O O . PRO A 1 98 ? 4.004 26.299 -0.352 1.00 28.98 105 PRO A O 1
ATOM 1515 N N . LYS A 1 99 ? 2.980 24.645 -1.511 1.00 25.53 106 LYS A N 1
ATOM 1516 C CA . LYS A 1 99 ? 2.081 24.253 -0.436 1.00 26.63 106 LYS A CA 1
ATOM 1517 C C . LYS A 1 99 ? 2.725 23.052 0.279 1.00 23.42 106 LYS A C 1
ATOM 1518 O O . LYS A 1 99 ? 3.181 22.110 -0.358 1.00 23.65 106 LYS A O 1
ATOM 1537 N N . VAL A 1 100 ? 2.723 23.099 1.604 1.00 21.97 107 VAL A N 1
ATOM 1538 C CA . VAL A 1 100 ? 3.349 22.057 2.401 1.00 20.14 107 VAL A CA 1
ATOM 1539 C C . VAL A 1 100 ? 2.333 21.572 3.397 1.00 21.44 107 VAL A C 1
ATOM 1540 O O . VAL A 1 100 ? 1.741 22.378 4.120 1.00 27.66 107 VAL A O 1
ATOM 1553 N N . ILE A 1 101 ? 2.132 20.258 3.435 1.00 19.98 108 ILE A N 1
ATOM 1554 C CA . ILE A 1 101 ? 1.290 19.618 4.445 1.00 26.41 108 ILE A CA 1
ATOM 1555 C C . ILE A 1 101 ? 2.235 18.889 5.379 1.00 23.93 108 ILE A C 1
ATOM 1556 O O . ILE A 1 101 ? 3.153 18.199 4.929 1.00 21.53 108 ILE A O 1
ATOM 1572 N N . VAL A 1 102 ? 2.046 19.071 6.684 1.00 19.36 109 VAL A N 1
ATOM 1573 C CA . VAL A 1 102 ? 2.828 18.299 7.629 1.00 16.58 109 VAL A CA 1
ATOM 1574 C C . VAL A 1 102 ? 1.884 17.523 8.542 1.00 20.53 109 VAL A C 1
ATOM 1575 O O . VAL A 1 102 ? 0.893 18.052 9.014 1.00 23.49 109 VAL A O 1
ATOM 1588 N N . CYS A 1 103 ? 2.205 16.268 8.755 1.00 20.26 110 CYS A N 1
ATOM 1589 C CA . CYS A 1 103 ? 1.398 15.419 9.631 1.00 21.28 110 CYS A CA 1
ATOM 1590 C C . CYS A 1 103 ? 1.683 15.728 11.091 1.00 19.58 110 CYS A C 1
ATOM 1591 O O . CYS A 1 103 ? 2.849 15.781 11.472 1.00 23.00 110 CYS A O 1
ATOM 1599 N N . VAL A 1 104 ? 0.627 15.928 11.913 1.00 17.17 111 VAL A N 1
ATOM 1600 C CA . VAL A 1 104 ? 0.834 16.257 13.317 1.00 19.36 111 VAL A CA 1
ATOM 1601 C C . VAL A 1 104 ? 0.192 15.210 14.238 1.00 15.88 111 VAL A C 1
ATOM 1602 O O . VAL A 1 104 ? -1.010 14.906 14.131 1.00 20.02 111 VAL A O 1
ATOM 1615 N N . PRO A 1 105 ? 0.998 14.589 15.103 1.00 15.35 112 PRO A N 1
ATOM 1616 C CA . PRO A 1 105 ? 0.404 13.697 16.098 1.00 19.78 112 PRO A CA 1
ATOM 1617 C C . PRO A 1 105 ? -0.557 14.397 17.012 1.00 23.79 112 PRO A C 1
ATOM 1618 O O . PRO A 1 105 ? -0.383 15.590 17.320 1.00 20.78 112 PRO A O 1
ATOM 1629 N N . SER A 1 106 ? -1.577 13.663 17.440 1.00 21.60 113 SER A N 1
ATOM 1630 C CA . SER A 1 106 ? -2.642 14.222 18.265 1.00 20.85 113 SER A CA 1
ATOM 1631 C C . SER A 1 106 ? -2.124 15.001 19.472 1.00 19.23 113 SER A C 1
ATOM 1632 O O . SER A 1 106 ? -2.703 16.002 19.838 1.00 27.74 113 SER A O 1
ATOM 1640 N N . GLY A 1 107 ? -1.031 14.549 20.078 1.00 22.49 114 GLY A N 1
ATOM 1641 C CA . GLY A 1 107 ? -0.555 15.174 21.310 1.00 23.32 114 GLY A CA 1
ATOM 1642 C C . GLY A 1 107 ? 0.300 16.426 21.106 1.00 20.51 114 GLY A C 1
ATOM 1643 O O . GLY A 1 107 ? 0.641 17.118 22.058 1.00 18.93 114 GLY A O 1
ATOM 1647 N N . ALA A 1 108 ? 0.657 16.740 19.874 1.00 18.25 115 ALA A N 1
ATOM 1648 C CA . ALA A 1 108 ? 1.400 17.974 19.612 1.00 24.97 115 ALA A CA 1
ATOM 1649 C C . ALA A 1 108 ? 0.679 19.176 20.201 1.00 18.27 115 ALA A C 1
ATOM 1650 O O . ALA A 1 108 ? -0.539 19.335 20.046 1.00 20.75 115 ALA A O 1
ATOM 1657 N N . THR A 1 109 ? 1.454 20.071 20.800 1.00 17.40 116 THR A N 1
ATOM 1658 C CA . THR A 1 109 ? 0.871 21.234 21.439 1.00 16.90 116 THR A CA 1
ATOM 1659 C C . THR A 1 109 ? 0.711 22.374 20.434 1.00 18.37 116 THR A C 1
ATOM 1660 O O . THR A 1 109 ? 1.269 22.350 19.335 1.00 18.48 116 THR A O 1
ATOM 1671 N N . ALA A 1 110 ? -0.028 23.394 20.825 1.00 19.75 117 ALA A N 1
ATOM 1672 C CA . ALA A 1 110 ? -0.154 24.564 19.971 1.00 23.43 117 ALA A CA 1
ATOM 1673 C C . ALA A 1 110 ? 1.220 25.174 19.721 1.00 21.20 117 ALA A C 1
ATOM 1674 O O . ALA A 1 110 ? 1.502 25.623 18.612 1.00 20.25 117 ALA A O 1
ATOM 1681 N N . VAL A 1 111 ? 2.067 25.206 20.754 1.00 16.90 118 VAL A N 1
ATOM 1682 C CA . VAL A 1 111 ? 3.430 25.750 20.607 1.00 17.40 118 VAL A CA 1
ATOM 1683 C C . VAL A 1 111 ? 4.208 24.971 19.545 1.00 16.49 118 VAL A C 1
ATOM 1684 O O . VAL A 1 111 ? 4.835 25.564 18.665 1.00 16.41 118 VAL A O 1
ATOM 1697 N N . GLU A 1 112 ? 4.153 23.641 19.610 1.00 17.44 119 GLU A N 1
ATOM 1698 C CA . GLU A 1 112 ? 4.846 22.810 18.628 1.00 17.64 119 GLU A CA 1
ATOM 1699 C C . GLU A 1 112 ? 4.310 22.966 17.206 1.00 14.47 119 GLU A C 1
ATOM 1700 O O . GLU A 1 112 ? 5.077 23.035 16.238 1.00 16.97 119 GLU A O 1
ATOM 1712 N N . ARG A 1 113 ? 2.989 22.988 17.086 1.00 18.79 120 ARG A N 1
ATOM 1713 C CA . ARG A 1 113 ? 2.336 23.194 15.790 1.00 16.62 120 ARG A CA 1
ATOM 1714 C C . ARG A 1 113 ? 2.730 24.539 15.155 1.00 16.92 120 ARG A C 1
ATOM 1715 O O . ARG A 1 113 ? 3.057 24.606 13.972 1.00 19.05 120 ARG A O 1
ATOM 1736 N N . ARG A 1 114 ? 2.753 25.597 15.961 1.00 21.06 121 ARG A N 1
ATOM 1737 C CA . ARG A 1 114 ? 3.189 26.882 15.461 1.00 21.75 121 ARG A CA 1
ATOM 1738 C C . ARG A 1 114 ? 4.656 26.845 15.016 1.00 21.73 121 ARG A C 1
ATOM 1739 O O . ARG A 1 114 ? 5.024 27.472 14.008 1.00 21.83 121 ARG A O 1
ATOM 1760 N N . ALA A 1 115 ? 5.493 26.107 15.744 1.00 16.91 122 ALA A N 1
ATOM 1761 C CA . ALA A 1 115 ? 6.922 26.007 15.407 1.00 15.12 122 ALA A CA 1
ATOM 1762 C C . ALA A 1 115 ? 7.128 25.274 14.084 1.00 21.01 122 ALA A C 1
ATOM 1763 O O . ALA A 1 115 ? 7.931 25.672 13.248 1.00 24.65 122 ALA A O 1
ATOM 1770 N N . ILE A 1 116 ? 6.404 24.183 13.883 1.00 15.48 123 ILE A N 1
ATOM 1771 C CA . ILE A 1 116 ? 6.509 23.458 12.625 1.00 17.03 123 ILE A CA 1
ATOM 1772 C C . ILE A 1 116 ? 6.019 24.327 11.456 1.00 27.60 123 ILE A C 1
ATOM 1773 O O . ILE A 1 116 ? 6.656 24.395 10.380 1.00 20.73 123 ILE A O 1
ATOM 1789 N N . ASN A 1 117 ? 4.906 25.020 11.670 1.00 20.54 124 ASN A N 1
ATOM 1790 C CA . ASN A 1 117 ? 4.377 25.949 10.656 1.00 20.98 124 ASN A CA 1
ATOM 1791 C C . ASN A 1 117 ? 5.479 26.919 10.283 1.00 27.76 124 ASN A C 1
ATOM 1792 O O . ASN A 1 117 ? 5.844 27.096 9.113 1.00 20.19 124 ASN A O 1
ATOM 1803 N N . ASP A 1 118 ? 6.053 27.537 11.304 1.00 24.84 125 ASP A N 1
ATOM 1804 C CA . ASP A 1 118 ? 7.078 28.543 11.067 1.00 24.72 125 ASP A CA 1
ATOM 1805 C C . ASP A 1 118 ? 8.331 28.006 10.386 1.00 18.31 125 ASP A C 1
ATOM 1806 O O . ASP A 1 118 ? 8.888 28.671 9.506 1.00 23.29 125 ASP A O 1
ATOM 1815 N N . SER A 1 119 ? 8.771 26.816 10.773 1.00 19.85 126 SER A N 1
ATOM 1816 C CA . SER A 1 119 ? 9.912 26.206 10.113 1.00 22.03 126 SER A CA 1
ATOM 1817 C C . SER A 1 119 ? 9.653 26.028 8.624 1.00 21.31 126 SER A C 1
ATOM 1818 O O . SER A 1 119 ? 10.530 26.308 7.796 1.00 21.49 126 SER A O 1
ATOM 1826 N N . CYS A 1 120 ? 8.457 25.534 8.287 1.00 22.20 127 CYS A N 1
ATOM 1827 C CA . CYS A 1 120 ? 8.081 25.347 6.890 1.00 20.18 127 CYS A CA 1
ATOM 1828 C C . CYS A 1 120 ? 8.054 26.693 6.123 1.00 25.60 127 CYS A C 1
ATOM 1829 O O . CYS A 1 120 ? 8.577 26.785 5.014 1.00 24.03 127 CYS A O 1
ATOM 1837 N N . LEU A 1 121 ? 7.495 27.739 6.733 1.00 23.79 128 LEU A N 1
ATOM 1838 C CA . LEU A 1 121 ? 7.499 29.055 6.102 1.00 21.73 128 LEU A CA 1
ATOM 1839 C C . LEU A 1 121 ? 8.915 29.564 5.906 1.00 28.68 128 LEU A C 1
ATOM 1840 O O . LEU A 1 121 ? 9.226 30.157 4.869 1.00 32.60 128 LEU A O 1
ATOM 1856 N N . ASN A 1 122 ? 9.763 29.347 6.915 1.00 23.57 129 ASN A N 1
ATOM 1857 C CA . ASN A 1 122 ? 11.159 29.745 6.834 1.00 25.69 129 ASN A CA 1
ATOM 1858 C C . ASN A 1 122 ? 11.955 28.941 5.820 1.00 25.72 129 ASN A C 1
ATOM 1859 O O . ASN A 1 122 ? 13.019 29.400 5.358 1.00 31.59 129 ASN A O 1
ATOM 1870 N N . ALA A 1 123 ? 11.425 27.775 5.440 1.00 24.91 130 ALA A N 1
ATOM 1871 C CA . ALA A 1 123 ? 12.020 26.954 4.377 1.00 28.06 130 ALA A CA 1
ATOM 1872 C C . ALA A 1 123 ? 11.526 27.316 2.990 1.00 29.79 130 ALA A C 1
ATOM 1873 O O . ALA A 1 123 ? 12.000 26.759 1.990 1.00 36.74 130 ALA A O 1
ATOM 1880 N N . GLY A 1 124 ? 10.565 28.229 2.914 1.00 27.93 131 GLY A N 1
ATOM 1881 C CA . GLY A 1 124 ? 10.114 28.737 1.629 1.00 35.64 131 GLY A CA 1
ATOM 1882 C C . GLY A 1 124 ? 8.681 28.356 1.305 1.00 29.42 131 GLY A C 1
ATOM 1883 O O . GLY A 1 124 ? 8.162 28.653 0.223 1.00 36.36 131 GLY A O 1
ATOM 1887 N N . ALA A 1 125 ? 8.014 27.713 2.253 1.00 25.65 132 ALA A N 1
ATOM 1888 C CA . ALA A 1 125 ? 6.612 27.427 2.048 1.00 22.02 132 ALA A CA 1
ATOM 1889 C C . ALA A 1 125 ? 5.804 28.728 1.945 1.00 26.69 132 ALA A C 1
ATOM 1890 O O . ALA A 1 125 ? 6.020 29.677 2.692 1.00 31.92 132 ALA A O 1
ATOM 1897 N N . ARG A 1 126 ? 4.848 28.756 1.035 1.00 31.53 133 ARG A N 1
ATOM 1898 C CA . ARG A 1 126 ? 3.934 29.889 0.981 1.00 31.21 133 ARG A CA 1
ATOM 1899 C C . ARG A 1 126 ? 2.705 29.605 1.851 1.00 31.54 133 ARG A C 1
ATOM 1900 O O . ARG A 1 126 ? 2.198 30.500 2.524 1.00 32.17 133 ARG A O 1
ATOM 1921 N N . ARG A 1 127 ? 2.266 28.347 1.876 1.00 28.86 134 ARG A N 1
ATOM 1922 C CA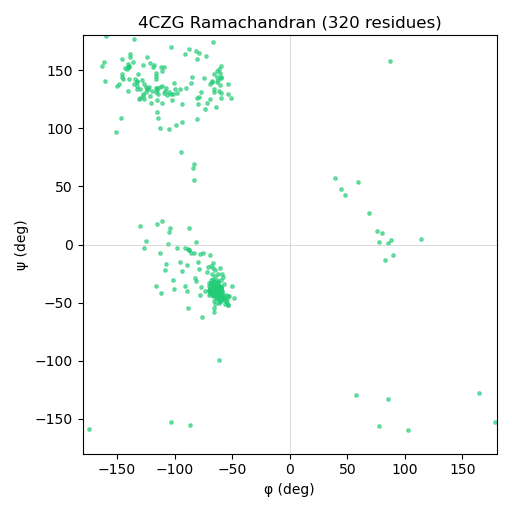 . ARG A 1 127 ? 1.132 27.932 2.685 1.00 33.18 134 ARG A CA 1
ATOM 1923 C C . ARG A 1 127 ? 1.517 26.652 3.401 1.00 30.74 134 ARG A C 1
ATOM 1924 O O . ARG A 1 127 ? 2.202 25.814 2.838 1.00 23.97 134 ARG A O 1
ATOM 1945 N N . VAL A 1 128 ? 1.072 26.516 4.641 1.00 25.60 135 VAL A N 1
ATOM 1946 C CA . VAL A 1 128 ? 1.352 25.321 5.423 1.00 22.60 135 VAL A CA 1
ATOM 1947 C C . VAL A 1 128 ? 0.074 24.771 6.025 1.00 21.93 135 VAL A C 1
ATOM 1948 O O . VAL A 1 128 ? -0.690 25.481 6.692 1.00 26.58 135 VAL A O 1
ATOM 1961 N N . GLY A 1 129 ? -0.170 23.501 5.757 1.00 25.68 136 GLY A N 1
ATOM 1962 C CA . GLY A 1 129 ? -1.347 22.843 6.271 1.00 31.19 136 GLY A CA 1
ATOM 1963 C C . GLY A 1 129 ? -0.939 21.745 7.223 1.00 22.91 136 GLY A C 1
ATOM 1964 O O . GLY A 1 129 ? -0.015 20.972 6.962 1.00 27.55 136 GLY A O 1
ATOM 1968 N N . LEU A 1 130 ? -1.612 21.670 8.364 1.00 26.05 137 LEU A N 1
ATOM 1969 C CA . LEU A 1 130 ? -1.303 20.593 9.271 1.00 18.59 137 LEU A CA 1
ATOM 1970 C C . LEU A 1 130 ? -2.461 19.619 9.207 1.00 28.24 137 LEU A C 1
ATOM 1971 O O . LEU A 1 130 ? -3.625 20.019 9.199 1.00 33.04 137 LEU A O 1
ATO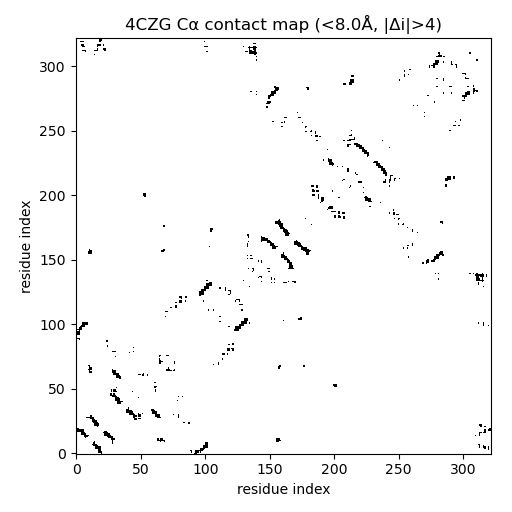M 1987 N N . ILE A 1 131 ? -2.170 18.336 9.113 1.00 25.84 138 ILE A N 1
ATOM 1988 C CA . ILE A 1 131 ? -3.245 17.389 9.131 1.00 23.19 138 ILE A CA 1
ATOM 1989 C C . ILE A 1 131 ? -2.957 16.349 10.188 1.00 24.16 138 ILE A C 1
ATOM 1990 O O . ILE A 1 131 ? -1.791 16.064 10.513 1.00 31.79 138 ILE A O 1
ATOM 2006 N N . ASP A 1 132 ? -4.030 15.750 10.687 1.00 23.85 139 ASP A N 1
ATOM 2007 C CA . ASP A 1 132 ? -3.894 14.852 11.802 1.00 23.90 139 ASP A CA 1
ATOM 2008 C C . ASP A 1 132 ? -3.167 13.597 11.362 1.00 22.39 139 ASP A C 1
ATOM 2009 O O . ASP A 1 132 ? -3.622 12.892 10.438 1.00 21.36 139 ASP A O 1
ATOM 2018 N N . GLU A 1 133 ? -2.088 13.266 12.057 1.00 21.00 140 GLU A N 1
ATOM 2019 C CA . GLU A 1 133 ? -1.276 12.160 11.665 1.00 24.56 140 GLU A CA 1
ATOM 2020 C C . GLU A 1 133 ? -1.983 10.804 11.615 1.00 17.79 140 GLU A C 1
ATOM 2021 O O . GLU A 1 133 ? -1.720 10.021 10.688 1.00 19.88 140 GLU A O 1
ATOM 2033 N N . PRO A 1 134 ? -2.881 10.501 12.590 1.00 17.20 141 PRO A N 1
ATOM 2034 C CA . PRO A 1 134 ? -3.517 9.185 12.490 1.00 18.12 141 PRO A CA 1
ATOM 2035 C C . PRO A 1 134 ? -4.425 9.110 11.299 1.00 19.10 141 PRO A C 1
ATOM 2036 O O . PRO A 1 134 ? -4.654 7.997 10.820 1.00 21.10 141 PRO A O 1
ATOM 2047 N N . MET A 1 135 ? -4.954 10.245 10.829 1.00 18.24 142 MET A N 1
ATOM 2048 C CA . MET A 1 135 ? -5.755 10.217 9.621 1.00 19.46 142 MET A CA 1
ATOM 2049 C C . MET A 1 135 ? -4.849 9.813 8.474 1.00 18.63 142 MET A C 1
ATOM 2050 O O . MET A 1 135 ? -5.245 9.021 7.597 1.00 21.12 142 MET A O 1
ATOM 2064 N N . ALA A 1 136 ? -3.621 10.335 8.481 1.00 21.98 143 ALA A N 1
ATOM 2065 C CA . ALA A 1 136 ? -2.655 10.005 7.448 1.00 15.84 143 ALA A CA 1
ATOM 2066 C C . ALA A 1 136 ? -2.280 8.518 7.472 1.00 14.89 143 ALA A C 1
ATOM 2067 O O . ALA A 1 136 ? -2.260 7.853 6.428 1.00 19.06 143 ALA A O 1
ATOM 2074 N N . ALA A 1 137 ? -2.019 7.985 8.664 1.00 20.56 144 ALA A N 1
ATOM 2075 C CA . ALA A 1 137 ? -1.627 6.598 8.824 1.00 20.86 144 ALA A CA 1
ATOM 2076 C C . ALA A 1 137 ? -2.732 5.701 8.309 1.00 16.60 144 ALA A C 1
ATOM 2077 O O . ALA A 1 137 ? -2.464 4.742 7.614 1.00 17.20 144 ALA A O 1
ATOM 2084 N N . ALA A 1 138 ? -3.972 5.997 8.704 1.00 19.13 145 ALA A N 1
ATOM 2085 C CA . ALA A 1 138 ? -5.131 5.209 8.289 1.00 19.92 145 ALA A CA 1
ATOM 2086 C C . ALA A 1 138 ? -5.323 5.201 6.791 1.00 15.52 145 ALA A C 1
ATOM 2087 O O . ALA A 1 138 ? -5.595 4.129 6.177 1.00 19.17 145 ALA A O 1
ATOM 2094 N N . ILE A 1 139 ? -5.256 6.381 6.179 1.00 21.11 146 ILE A N 1
ATOM 2095 C CA . ILE A 1 139 ? -5.402 6.479 4.731 1.00 26.88 146 ILE A CA 1
ATOM 2096 C C . ILE A 1 139 ? -4.303 5.693 4.051 1.00 19.28 146 ILE A C 1
ATOM 2097 O O . ILE A 1 139 ? -4.558 4.921 3.125 1.00 22.48 146 ILE A O 1
ATOM 2113 N N . GLY A 1 140 ? -3.077 5.857 4.527 1.00 24.74 147 GLY A N 1
ATOM 2114 C CA . GLY A 1 140 ? -1.952 5.139 3.963 1.00 21.16 147 GLY A CA 1
ATOM 2115 C C . GLY A 1 140 ? -2.024 3.642 4.112 1.00 17.22 147 GLY A C 1
ATOM 2116 O O . GLY A 1 140 ? -1.502 2.924 3.249 1.00 19.54 147 GLY A O 1
ATOM 2120 N N . ALA A 1 141 ? -2.671 3.170 5.192 1.00 17.43 148 ALA A N 1
ATOM 2121 C CA . ALA A 1 141 ? -2.904 1.743 5.408 1.00 17.29 148 ALA A CA 1
ATOM 2122 C C . ALA A 1 141 ? -4.118 1.178 4.635 1.00 19.43 148 ALA A C 1
ATOM 2123 O O . ALA A 1 141 ? -4.463 -0.004 4.782 1.00 22.45 148 ALA A O 1
ATOM 2130 N N . GLY A 1 142 ? -4.761 2.029 3.845 1.00 17.74 149 GLY A N 1
ATOM 2131 C CA . GLY A 1 142 ? -5.890 1.606 3.007 1.00 26.46 149 GLY A CA 1
ATOM 2132 C C . GLY A 1 142 ? -7.232 1.479 3.727 1.00 26.51 149 GLY A C 1
ATOM 2133 O O . GLY A 1 142 ? -8.223 0.946 3.167 1.00 26.00 149 GLY A O 1
ATOM 2137 N N . LEU A 1 143 ? -7.280 1.955 4.971 1.00 22.17 150 LEU A N 1
ATOM 2138 C CA . LEU A 1 143 ? -8.537 1.911 5.732 1.00 25.78 150 LEU A CA 1
ATOM 2139 C C . LEU A 1 143 ? -9.537 2.855 5.085 1.00 27.11 150 LEU A C 1
ATOM 2140 O O . LEU A 1 143 ? -9.170 3.951 4.665 1.00 27.73 150 LEU A O 1
ATOM 2156 N N . PRO A 1 144 ? -10.815 2.426 5.012 1.00 33.76 151 PRO A N 1
ATOM 2157 C CA . PRO A 1 144 ? -11.910 3.205 4.425 1.00 34.33 151 PRO A CA 1
ATOM 2158 C C . PRO A 1 144 ? -12.489 4.201 5.440 1.00 32.47 151 PRO A C 1
ATOM 2159 O O . PRO A 1 144 ? -13.631 4.073 5.920 1.00 33.61 151 PRO A O 1
ATOM 2170 N N . ILE A 1 145 ? -11.675 5.200 5.753 1.00 26.48 152 ILE A N 1
ATOM 2171 C CA . ILE A 1 145 ? -11.950 6.114 6.854 1.00 24.30 152 ILE A CA 1
ATOM 2172 C C . ILE A 1 145 ? -13.139 7.040 6.593 1.00 37.82 152 ILE A C 1
ATOM 2173 O O . ILE A 1 145 ? -13.601 7.730 7.513 1.00 40.04 152 ILE A O 1
ATOM 2189 N N . HIS A 1 146 ? -13.643 7.043 5.357 1.00 35.13 153 HIS A N 1
ATOM 2190 C CA . HIS A 1 146 ? -14.848 7.801 5.035 1.00 40.26 153 HIS A CA 1
ATOM 2191 C C . HIS A 1 146 ? -16.137 7.083 5.483 1.00 40.29 153 HIS A C 1
ATOM 2192 O O . HIS A 1 146 ? -17.184 7.710 5.627 1.00 43.06 153 HIS A O 1
ATOM 2207 N N . GLU A 1 147 ? -16.058 5.773 5.683 1.00 28.88 154 GLU A N 1
ATOM 2208 C CA . GLU A 1 147 ? -17.190 4.989 6.192 1.00 29.85 154 GLU A CA 1
ATOM 2209 C C . GLU A 1 147 ? -17.599 5.414 7.619 1.00 23.06 154 GLU A C 1
ATOM 2210 O O . GLU A 1 147 ? -16.758 5.817 8.425 1.00 24.93 154 GLU A O 1
ATOM 2222 N N . PRO A 1 148 ? -18.892 5.285 7.939 1.00 35.65 155 PRO A N 1
ATOM 2223 C CA . PRO A 1 148 ? -19.375 5.520 9.310 1.00 28.56 155 PRO A CA 1
ATOM 2224 C C . PRO A 1 148 ? -18.738 4.598 10.343 1.00 29.47 155 PRO A C 1
ATOM 2225 O O . PRO A 1 148 ? -18.496 5.013 11.478 1.00 29.83 155 PRO A O 1
ATOM 2236 N N . THR A 1 149 ? -18.492 3.348 9.968 1.00 25.02 156 THR A N 1
ATOM 2237 C CA . THR A 1 149 ? -17.976 2.391 10.935 1.00 25.82 156 THR A CA 1
ATOM 2238 C C . THR A 1 149 ? -16.564 2.775 11.415 1.00 27.42 156 THR A C 1
ATOM 2239 O O . THR A 1 149 ? -15.676 3.110 10.610 1.00 26.99 156 THR A O 1
ATOM 2250 N N . GLY A 1 150 ? -16.369 2.705 12.734 1.00 22.06 157 GLY A N 1
ATOM 2251 C CA . GLY A 1 150 ? -15.085 3.007 13.349 1.00 19.92 157 GLY A CA 1
ATOM 2252 C C . GLY A 1 150 ? -13.980 2.066 12.914 1.00 18.64 157 GLY A C 1
ATOM 2253 O O . GLY A 1 150 ? -14.214 0.863 12.675 1.00 21.48 157 GLY A O 1
ATOM 2257 N N . SER A 1 151 ? -12.782 2.632 12.788 1.00 17.09 158 SER A N 1
ATOM 2258 C CA . SER A 1 151 ? -11.565 1.876 12.516 1.00 19.06 158 SER A CA 1
ATOM 2259 C C . SER A 1 151 ? -10.528 2.232 13.573 1.00 21.15 158 SER A C 1
ATOM 2260 O O . SER A 1 151 ? -10.377 3.389 13.933 1.00 23.72 158 SER A O 1
ATOM 2268 N N . MET A 1 152 ? -9.812 1.245 14.070 1.00 21.20 159 MET A N 1
ATOM 2269 C CA . MET A 1 152 ? -8.708 1.512 14.975 1.00 17.31 159 MET A CA 1
ATOM 2270 C C . MET A 1 152 ? -7.341 1.299 14.310 1.00 14.48 159 MET A C 1
ATOM 2271 O O . MET A 1 152 ? -7.068 0.271 13.687 1.00 16.19 159 MET A O 1
ATOM 2285 N N . VAL A 1 153 ? -6.491 2.303 14.431 1.00 14.95 160 VAL A N 1
ATOM 2286 C CA . VAL A 1 153 ? -5.126 2.237 13.953 1.00 15.10 160 VAL A CA 1
ATOM 2287 C C . VAL A 1 153 ? -4.174 2.355 15.163 1.00 14.95 160 VAL A C 1
ATOM 2288 O O . VAL A 1 153 ? -4.348 3.230 16.031 1.00 13.65 160 VAL A O 1
ATOM 2301 N N . VAL A 1 154 ? -3.209 1.444 15.225 1.00 15.11 161 VAL A N 1
ATOM 2302 C CA . VAL A 1 154 ? -2.123 1.459 16.212 1.00 13.42 161 VAL A CA 1
ATOM 2303 C C . VAL A 1 154 ? -0.835 1.662 15.436 1.00 15.11 161 VAL A C 1
ATOM 2304 O O . VAL A 1 154 ? -0.452 0.828 14.653 1.00 13.47 161 VAL A O 1
ATOM 2317 N N . ASP A 1 155 ? -0.193 2.802 15.654 1.00 15.11 162 ASP A N 1
ATOM 2318 C CA . ASP A 1 155 ? 0.959 3.253 14.890 1.00 11.84 162 ASP A CA 1
ATOM 2319 C C . ASP A 1 155 ? 2.169 3.230 15.834 1.00 13.65 162 ASP A C 1
ATOM 2320 O O . ASP A 1 155 ? 2.329 4.106 16.691 1.00 12.66 162 ASP A O 1
ATOM 2329 N N . ILE A 1 156 ? 2.975 2.185 15.711 1.00 11.99 163 ILE A N 1
ATOM 2330 C CA . ILE A 1 156 ? 4.142 1.989 16.567 1.00 14.76 163 ILE A CA 1
ATOM 2331 C C . ILE A 1 156 ? 5.346 2.590 15.865 1.00 12.51 163 ILE A C 1
ATOM 2332 O O . ILE A 1 156 ? 5.863 2.039 14.903 1.00 13.25 163 ILE A O 1
ATOM 2348 N N . GLY A 1 157 ? 5.780 3.736 16.355 1.00 12.15 164 GLY A N 1
ATOM 2349 C CA . GLY A 1 157 ? 6.907 4.426 15.757 1.00 13.54 164 GLY A CA 1
ATOM 2350 C C . GLY A 1 157 ? 8.148 4.223 16.598 1.00 12.81 164 GLY A C 1
ATOM 2351 O O . GLY A 1 157 ? 8.265 3.243 17.341 1.00 15.33 164 GLY A O 1
ATOM 2355 N N . GLY A 1 158 ? 9.061 5.190 16.518 1.00 11.98 165 GLY A N 1
ATOM 2356 C CA . GLY A 1 158 ? 10.285 5.135 17.280 1.00 14.74 165 GLY A CA 1
ATOM 2357 C C . GLY A 1 158 ? 10.090 5.481 18.738 1.00 16.37 165 GLY A C 1
ATOM 2358 O O . GLY A 1 158 ? 10.222 4.646 19.632 1.00 16.99 165 GLY A O 1
ATOM 2362 N N . GLY A 1 159 ? 9.662 6.710 18.972 1.00 13.05 166 GLY A N 1
ATOM 2363 C CA . GLY A 1 159 ? 9.572 7.256 20.308 1.00 14.50 166 GLY A CA 1
ATOM 2364 C C . GLY A 1 159 ? 8.205 7.133 20.924 1.00 12.74 166 GLY A C 1
ATOM 2365 O O . GLY A 1 159 ? 8.067 7.304 22.159 1.00 15.45 166 GLY A O 1
ATOM 2369 N N . THR A 1 160 ? 7.191 6.843 20.096 1.00 13.61 167 THR A N 1
ATOM 2370 C CA . THR A 1 160 ? 5.845 6.728 20.604 1.00 18.15 167 THR A CA 1
ATOM 2371 C C . THR A 1 160 ? 5.060 5.663 19.849 1.00 17.63 167 THR A C 1
ATOM 2372 O O . THR A 1 160 ? 5.428 5.212 18.737 1.00 14.13 167 THR A O 1
ATOM 2383 N N . THR A 1 161 ? 4.007 5.221 20.526 1.00 14.97 168 THR A N 1
ATOM 2384 C CA . THR A 1 161 ? 2.901 4.472 19.924 1.00 10.67 168 THR A CA 1
ATOM 2385 C C . THR A 1 161 ? 1.633 5.322 20.030 1.00 16.64 168 THR A C 1
ATOM 2386 O O . THR A 1 161 ? 1.253 5.796 21.126 1.00 16.71 168 THR A O 1
ATOM 2397 N N . GLU A 1 162 ? 1.020 5.544 18.871 1.00 15.60 169 GLU A N 1
ATOM 2398 C CA . GLU A 1 162 ? -0.181 6.345 18.735 1.00 14.60 169 GLU A CA 1
ATOM 2399 C C . GLU A 1 162 ? -1.341 5.445 18.379 1.00 13.31 169 GLU A C 1
ATOM 2400 O O . GLU A 1 162 ? -1.269 4.697 17.385 1.00 15.74 169 GLU A O 1
ATOM 2412 N N . VAL A 1 163 ? -2.371 5.471 19.221 1.00 12.87 170 VAL A N 1
ATOM 2413 C CA . VAL A 1 163 ? -3.607 4.741 18.905 1.00 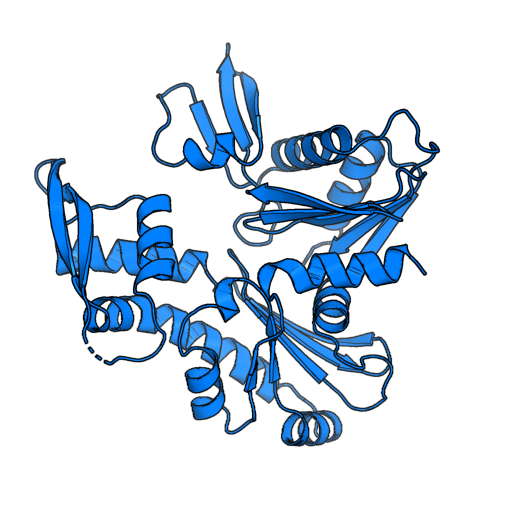16.82 170 VAL A CA 1
ATOM 2414 C C . VAL A 1 163 ? -4.736 5.707 18.646 1.00 16.92 170 VAL A C 1
ATOM 2415 O O . VAL A 1 163 ? -4.934 6.675 19.402 1.00 15.81 170 VAL A O 1
ATOM 2428 N N . ALA A 1 164 ? -5.496 5.427 17.591 1.00 15.02 171 ALA A N 1
ATOM 2429 C CA . ALA A 1 164 ? -6.642 6.254 17.250 1.00 16.76 171 ALA A CA 1
ATOM 2430 C C . ALA A 1 164 ? -7.802 5.417 16.768 1.00 13.58 171 ALA A C 1
ATOM 2431 O O . ALA A 1 164 ? -7.611 4.352 16.190 1.00 14.38 171 ALA A O 1
ATOM 2438 N N . VAL A 1 165 ? -9.010 5.932 17.001 1.00 19.41 172 VAL A N 1
ATOM 2439 C CA . VAL A 1 165 ? -10.227 5.375 16.421 1.00 19.93 172 VAL A CA 1
ATOM 2440 C C . VAL A 1 165 ? -10.765 6.456 15.481 1.00 15.89 172 VAL A C 1
ATOM 2441 O O . VAL A 1 165 ? -10.873 7.602 15.899 1.00 20.05 172 VAL A O 1
ATOM 2454 N N . LEU A 1 166 ? -11.078 6.103 14.236 1.00 19.42 173 LEU A N 1
ATOM 2455 C CA . LEU A 1 166 ? -11.532 7.086 13.260 1.00 21.47 173 LEU A CA 1
ATOM 2456 C C . LEU A 1 166 ? -12.893 6.713 12.758 1.00 21.69 173 LEU A C 1
ATOM 2457 O O . LEU A 1 166 ? -13.227 5.531 12.739 1.00 23.39 173 LEU A O 1
ATOM 2473 N N . SER A 1 167 ? -13.643 7.703 12.272 1.00 24.70 174 SER A N 1
ATOM 2474 C CA . SER A 1 167 ? -14.958 7.468 11.695 1.00 29.56 174 SER A CA 1
ATOM 2475 C C . SER A 1 167 ? -15.339 8.653 10.816 1.00 29.97 174 SER A C 1
ATOM 2476 O O . SER A 1 167 ? -15.048 9.785 11.151 1.00 39.06 174 SER A O 1
ATOM 2484 N N . LEU A 1 168 ? -15.965 8.371 9.680 1.00 33.11 175 LEU A N 1
ATOM 2485 C CA . LEU A 1 168 ? -16.458 9.415 8.787 1.00 33.88 175 LEU A CA 1
ATOM 2486 C C . LEU A 1 168 ? -15.429 10.519 8.599 1.00 30.51 175 LEU A C 1
ATOM 2487 O O . LEU A 1 168 ? -15.751 11.700 8.726 1.00 31.45 175 LEU A O 1
ATOM 2503 N N . SER A 1 169 ? -14.182 10.144 8.323 1.00 36.90 176 SER A N 1
ATOM 2504 C CA . SER A 1 169 ? -13.159 11.126 7.977 1.00 40.31 176 SER A CA 1
ATOM 2505 C C . SER A 1 169 ? -12.769 12.010 9.168 1.00 31.58 176 SER A C 1
ATOM 2506 O O . SER A 1 169 ? -12.358 13.157 8.968 1.00 44.34 176 SER A O 1
ATOM 2514 N N . GLY A 1 170 ? -12.919 11.496 10.392 1.00 37.94 177 GLY A N 1
ATOM 2515 C CA . GLY A 1 170 ? -12.611 12.264 11.590 1.00 36.35 177 GLY A CA 1
ATOM 2516 C C . GLY A 1 170 ? -12.050 11.380 12.691 1.00 34.89 177 GLY A C 1
ATOM 2517 O O . GLY A 1 170 ? -12.433 10.213 12.793 1.00 30.87 177 GLY A O 1
ATOM 2521 N N . ILE A 1 171 ? -11.138 11.917 13.506 1.00 29.45 178 ILE A N 1
ATOM 2522 C CA . ILE A 1 171 ? -10.646 11.197 14.693 1.00 20.10 178 ILE A CA 1
ATOM 2523 C C . ILE A 1 171 ? -11.597 11.294 15.882 1.00 20.94 178 ILE A C 1
ATOM 2524 O O . ILE A 1 171 ? -11.987 12.402 16.278 1.00 31.38 178 ILE A O 1
ATOM 2540 N N . VAL A 1 172 ? -11.997 10.156 16.448 1.00 22.23 179 VAL A N 1
ATOM 2541 C CA . VAL A 1 172 ? -12.906 10.166 17.599 1.00 30.08 179 VAL A CA 1
ATOM 2542 C C . VAL A 1 172 ? -12.213 9.930 18.919 1.00 29.45 179 VAL A C 1
ATOM 2543 O O . VAL A 1 172 ? -12.668 10.398 19.966 1.00 36.74 179 VAL A O 1
ATOM 2556 N N . TYR A 1 173 ? -11.129 9.173 18.867 1.00 28.03 180 TYR A N 1
ATOM 2557 C CA . TYR A 1 173 ? -10.329 8.913 20.046 1.00 24.61 180 TYR A CA 1
ATOM 2558 C C . TYR A 1 173 ? -8.878 8.841 19.640 1.00 20.39 180 TYR A C 1
ATOM 2559 O O . TYR A 1 173 ? -8.559 8.333 18.573 1.00 22.18 180 TYR A O 1
ATOM 2577 N N . SER A 1 174 ? -8.014 9.369 20.495 1.00 19.09 181 SER A N 1
ATOM 2578 C CA . SER A 1 174 ? -6.572 9.299 20.269 1.00 18.63 181 SER A CA 1
ATOM 2579 C C . SER A 1 174 ? -5.800 9.275 21.574 1.00 18.59 181 SER A C 1
ATOM 2580 O O . SER A 1 174 ? -6.129 10.005 22.522 1.00 22.39 181 SER A O 1
ATOM 2588 N N . ARG A 1 175 ? -4.798 8.399 21.641 1.00 18.49 182 ARG A N 1
ATOM 2589 C CA . ARG A 1 175 ? -3.918 8.342 22.795 1.00 17.21 182 ARG A CA 1
ATOM 2590 C C . ARG A 1 175 ? -2.498 7.979 22.384 1.00 15.77 182 ARG A C 1
ATOM 2591 O O . ARG A 1 175 ? -2.288 7.158 21.486 1.00 17.09 182 ARG A O 1
ATOM 2612 N N . SER A 1 176 ? -1.547 8.576 23.087 1.00 17.87 183 SER A N 1
ATOM 2613 C CA . SER A 1 176 ? -0.147 8.438 22.818 1.00 20.02 183 SER A CA 1
ATOM 2614 C C . SER A 1 176 ? 0.581 7.947 24.076 1.00 19.53 183 SER A C 1
ATOM 2615 O O . SER A 1 176 ? 0.348 8.463 25.177 1.00 18.72 183 SER A O 1
ATOM 2623 N N . VAL A 1 177 ? 1.482 6.976 23.895 1.00 17.05 184 VAL A N 1
ATOM 2624 C CA . VAL A 1 177 ? 2.400 6.563 24.949 1.00 16.67 184 VAL A CA 1
ATOM 2625 C C . VAL A 1 177 ? 3.830 6.496 24.407 1.00 16.14 184 VAL A C 1
ATOM 2626 O O . VAL A 1 177 ? 4.066 6.189 23.220 1.00 17.97 184 VAL A O 1
ATOM 2639 N N . ARG A 1 178 ? 4.777 6.813 25.283 1.00 20.72 185 ARG A N 1
ATOM 2640 C CA . ARG A 1 178 ? 6.184 6.832 24.926 1.00 19.10 185 ARG A CA 1
ATOM 2641 C C . ARG A 1 178 ? 6.776 5.437 24.999 1.00 19.57 185 ARG A C 1
ATOM 2642 O O . ARG A 1 178 ? 7.773 5.200 25.709 1.00 23.46 185 ARG A O 1
ATOM 2663 N N . VAL A 1 179 ? 6.163 4.517 24.271 1.00 16.55 186 VAL A N 1
ATOM 2664 C CA . VAL A 1 179 ? 6.724 3.172 24.085 1.00 17.16 186 VAL A CA 1
ATOM 2665 C C . VAL A 1 179 ? 6.647 2.832 22.611 1.00 16.83 186 VAL A C 1
ATOM 2666 O O . VAL A 1 179 ? 5.709 3.103 21.936 1.00 27.17 186 VAL A O 1
ATOM 2679 N N . GLY A 1 180 ? 7.707 2.275 22.110 1.00 24.75 187 GLY A N 1
ATOM 2680 C CA . GLY A 1 180 ? 7.825 2.048 20.689 1.00 24.48 187 GLY A CA 1
ATOM 2681 C C . GLY A 1 180 ? 9.160 1.430 20.423 1.00 13.87 187 GLY A C 1
ATOM 2682 O O . GLY A 1 180 ? 9.692 0.707 21.265 1.00 15.12 187 GLY A O 1
ATOM 2686 N N . GLY A 1 181 ? 9.656 1.675 19.211 1.00 19.06 188 GLY A N 1
ATOM 2687 C CA . GLY A 1 181 ? 10.860 1.033 18.744 1.00 16.84 188 GLY A CA 1
ATOM 2688 C C . GLY A 1 181 ? 12.070 1.394 19.587 1.00 17.70 188 GLY A C 1
ATOM 2689 O O . GLY A 1 181 ? 12.936 0.527 19.820 1.00 16.42 188 GLY A O 1
ATOM 2693 N N . ASP A 1 182 ? 12.158 2.648 20.041 1.00 19.01 189 ASP A N 1
ATOM 2694 C CA . ASP A 1 182 ? 13.291 3.051 20.872 1.00 19.07 189 ASP A CA 1
ATOM 2695 C C . ASP A 1 182 ? 13.325 2.275 22.214 1.00 14.98 189 ASP A C 1
ATOM 2696 O O . ASP A 1 182 ? 14.399 1.856 22.679 1.00 17.76 189 ASP A O 1
ATOM 2705 N N . LYS A 1 183 ? 12.161 2.088 22.828 1.00 17.51 190 LYS A N 1
ATOM 2706 C CA . LYS A 1 183 ? 12.087 1.355 24.103 1.00 12.32 190 LYS A CA 1
ATOM 2707 C C . LYS A 1 183 ? 12.487 -0.090 23.882 1.00 15.87 190 LYS A C 1
ATOM 2708 O O . LYS A 1 183 ? 13.138 -0.696 24.737 1.00 16.46 190 LYS A O 1
ATOM 2727 N N . MET A 1 184 ? 12.136 -0.643 22.717 1.00 13.09 191 MET A N 1
ATOM 2728 C CA . MET A 1 184 ? 12.596 -1.973 22.367 1.00 15.15 191 MET A CA 1
ATOM 2729 C C . MET A 1 184 ? 14.127 -1.998 22.291 1.00 13.13 191 MET A C 1
ATOM 2730 O O . MET A 1 184 ? 14.771 -2.874 22.882 1.00 14.54 191 MET A O 1
ATOM 2744 N N . ASP A 1 185 ? 14.719 -1.055 21.555 1.00 17.95 192 ASP A N 1
ATOM 2745 C CA . ASP A 1 185 ? 16.188 -0.984 21.492 1.00 14.60 192 ASP A CA 1
ATOM 2746 C C . ASP A 1 185 ? 16.795 -0.876 22.884 1.00 12.93 192 ASP A C 1
ATOM 2747 O O . ASP A 1 185 ? 17.787 -1.535 23.210 1.00 17.07 192 ASP A O 1
ATOM 2756 N N . GLU A 1 186 ? 16.191 -0.036 23.706 1.00 16.39 193 GLU A N 1
ATOM 2757 C CA . GLU A 1 186 ? 16.739 0.238 25.027 1.00 17.56 193 GLU A CA 1
ATOM 2758 C C . GLU A 1 186 ? 16.631 -1.002 25.913 1.00 13.67 193 GLU A C 1
ATOM 2759 O O . GLU A 1 186 ? 17.510 -1.258 26.719 1.00 16.65 193 GLU A O 1
ATOM 2771 N N . ALA A 1 187 ? 15.581 -1.798 25.731 1.00 15.01 194 ALA A N 1
ATOM 2772 C CA . ALA A 1 187 ? 15.458 -3.031 26.468 1.00 13.55 194 ALA A CA 1
ATOM 2773 C C . ALA A 1 187 ? 16.518 -4.048 26.076 1.00 17.96 194 ALA A C 1
ATOM 2774 O O . ALA A 1 187 ? 17.024 -4.783 26.925 1.00 20.25 194 ALA A O 1
ATOM 2781 N N . ILE A 1 188 ? 16.838 -4.115 24.780 1.00 13.45 195 ILE A N 1
ATOM 2782 C CA . ILE A 1 188 ? 17.920 -4.963 24.334 1.00 17.00 195 ILE A CA 1
ATOM 2783 C C . ILE A 1 188 ? 19.247 -4.467 24.916 1.00 15.83 195 ILE A C 1
ATOM 2784 O O . ILE A 1 188 ? 20.079 -5.268 25.347 1.00 15.33 195 ILE A O 1
ATOM 2800 N N . ILE A 1 189 ? 19.464 -3.161 24.954 1.00 12.96 196 ILE A N 1
ATOM 2801 C CA . ILE A 1 189 ? 20.681 -2.652 25.571 1.00 13.72 196 ILE A CA 1
ATOM 2802 C C . ILE A 1 189 ? 20.778 -3.062 27.050 1.00 13.02 196 ILE A C 1
ATOM 2803 O O . ILE A 1 189 ? 21.828 -3.541 27.534 1.00 14.32 196 ILE A O 1
ATOM 2819 N N . SER A 1 190 ? 19.694 -2.854 27.779 1.00 16.70 197 SER A N 1
ATOM 2820 C CA . SER A 1 190 ? 19.672 -3.216 29.194 1.00 16.47 197 SER A CA 1
ATOM 2821 C C . SER A 1 190 ? 19.900 -4.713 29.388 1.00 16.11 197 SER A C 1
ATOM 2822 O O . SER A 1 190 ? 20.671 -5.136 30.263 1.00 16.51 197 SER A O 1
ATOM 2830 N N . TYR A 1 191 ? 19.267 -5.503 28.537 1.00 16.45 198 TYR A N 1
ATOM 2831 C CA . TYR A 1 191 ? 19.409 -6.958 28.596 1.00 17.82 198 TYR A CA 1
ATOM 2832 C C . TYR A 1 191 ? 20.870 -7.412 28.414 1.00 15.38 198 TYR A C 1
ATOM 2833 O O . TYR A 1 191 ? 21.374 -8.234 29.200 1.00 16.21 198 TYR A O 1
ATOM 2851 N N . MET A 1 192 ? 21.544 -6.855 27.412 1.00 15.60 199 MET A N 1
ATOM 2852 C CA . MET A 1 192 ? 22.935 -7.224 27.099 1.00 14.24 199 MET A CA 1
ATOM 2853 C C . MET A 1 192 ? 23.867 -6.854 28.255 1.00 14.31 199 MET A C 1
ATOM 2854 O O . MET A 1 192 ? 24.791 -7.610 28.587 1.00 14.26 199 MET A O 1
ATOM 2868 N N . ARG A 1 193 ? 23.595 -5.714 28.892 1.00 14.31 200 ARG A N 1
ATOM 2869 C CA . ARG A 1 193 ? 24.400 -5.225 29.996 1.00 20.93 200 ARG A CA 1
ATOM 2870 C C . ARG A 1 193 ? 24.287 -6.166 31.185 1.00 15.62 200 ARG A C 1
ATOM 2871 O O . ARG A 1 193 ? 25.276 -6.633 31.714 1.00 19.55 200 ARG A O 1
ATOM 2892 N N . ARG A 1 194 ? 23.055 -6.414 31.589 1.00 14.06 201 ARG A N 1
ATOM 2893 C CA . ARG A 1 194 ? 22.797 -7.157 32.806 1.00 15.26 201 ARG A CA 1
ATOM 2894 C C . ARG A 1 194 ? 22.999 -8.660 32.640 1.00 17.23 201 ARG A C 1
ATOM 2895 O O . ARG A 1 194 ? 23.510 -9.318 33.538 1.00 18.87 201 ARG A O 1
ATOM 2916 N N . HIS A 1 195 ? 22.644 -9.220 31.492 1.00 19.05 202 HIS A N 1
ATOM 2917 C CA . HIS A 1 195 ? 22.792 -10.668 31.330 1.00 17.62 202 HIS A CA 1
ATOM 2918 C C . HIS A 1 195 ? 24.103 -11.155 30.695 1.00 15.77 202 HIS A C 1
ATOM 2919 O O . HIS A 1 195 ? 24.502 -12.297 30.909 1.00 16.32 202 HIS A O 1
ATOM 2934 N N . HIS A 1 196 ? 24.764 -10.279 29.944 1.00 16.57 203 HIS A N 1
ATOM 2935 C CA . HIS A 1 196 ? 25.977 -10.641 29.234 1.00 14.86 203 HIS A CA 1
ATOM 2936 C C . HIS A 1 196 ? 27.160 -9.739 29.549 1.00 12.71 203 HIS A C 1
ATOM 2937 O O . HIS A 1 196 ? 28.235 -9.916 28.991 1.00 14.84 203 HIS A O 1
ATOM 2952 N N . ASN A 1 197 ? 26.959 -8.793 30.463 1.00 14.40 204 ASN A N 1
ATOM 2953 C CA . ASN A 1 197 ? 27.973 -7.806 30.812 1.00 13.59 204 ASN A CA 1
ATOM 2954 C C . ASN A 1 197 ? 28.599 -7.149 29.568 1.00 16.70 204 ASN A C 1
ATOM 2955 O O . ASN A 1 197 ? 29.815 -6.934 29.491 1.00 16.34 204 ASN A O 1
ATOM 2966 N N . LEU A 1 198 ? 27.754 -6.807 28.603 1.00 18.19 205 LEU A N 1
ATOM 2967 C CA . LEU A 1 198 ? 28.245 -6.186 27.389 1.00 12.53 205 LEU A CA 1
ATOM 2968 C C . LEU A 1 198 ? 27.453 -4.899 27.146 1.00 11.77 205 LEU A C 1
ATOM 2969 O O . LEU A 1 198 ? 26.224 -4.917 27.198 1.00 14.79 205 LEU A O 1
ATOM 2985 N N . LEU A 1 199 ? 28.176 -3.806 26.910 1.00 17.17 206 LEU A N 1
ATOM 2986 C CA . LEU A 1 199 ? 27.593 -2.514 26.597 1.00 16.36 206 LEU A CA 1
ATOM 2987 C C . LEU A 1 199 ? 27.523 -2.384 25.085 1.00 14.98 206 LEU A C 1
ATOM 2988 O O . LEU A 1 199 ? 28.540 -2.455 24.406 1.00 17.24 206 LEU A O 1
ATOM 3004 N N . ILE A 1 200 ? 26.310 -2.194 24.568 1.00 17.00 207 ILE A N 1
ATOM 3005 C CA . ILE A 1 200 ? 26.132 -2.042 23.137 1.00 16.59 207 ILE A CA 1
ATOM 3006 C C . ILE A 1 200 ? 25.558 -0.680 22.830 1.00 17.03 207 ILE A C 1
ATOM 3007 O O . ILE A 1 200 ? 24.934 -0.048 23.689 1.00 17.59 207 ILE A O 1
ATOM 3023 N N . GLY A 1 201 ? 25.823 -0.213 21.622 1.00 15.59 208 GLY A N 1
ATOM 3024 C CA . GLY A 1 201 ? 25.306 1.065 21.160 1.00 22.43 208 GLY A CA 1
ATOM 3025 C C . GLY A 1 201 ? 23.879 1.001 20.655 1.00 19.41 208 GLY A C 1
ATOM 3026 O O . GLY A 1 201 ? 23.318 -0.066 20.363 1.00 18.61 208 GLY A O 1
ATOM 3030 N N . GLU A 1 202 ? 23.284 2.171 20.481 1.00 18.84 209 GLU A N 1
ATOM 3031 C CA . GLU A 1 202 ? 21.868 2.189 20.140 1.00 19.20 209 GLU A CA 1
ATOM 3032 C C . GLU A 1 202 ? 21.670 1.679 18.707 1.00 17.18 209 GLU A C 1
ATOM 3033 O O . GLU A 1 202 ? 20.659 1.060 18.402 1.00 17.17 209 GLU A O 1
ATOM 3045 N N . THR A 1 203 ? 22.626 1.952 17.823 1.00 15.74 210 THR A N 1
ATOM 3046 C CA . THR A 1 203 ? 22.512 1.468 16.446 1.00 21.44 210 THR A CA 1
ATOM 3047 C C . THR A 1 203 ? 22.657 -0.068 16.328 1.00 24.16 210 THR A C 1
ATOM 3048 O O . THR A 1 203 ? 21.909 -0.724 15.593 1.00 19.60 210 THR A O 1
ATOM 3059 N N . THR A 1 204 ? 23.597 -0.633 17.073 1.00 16.80 211 THR A N 1
ATOM 3060 C CA . THR A 1 204 ? 23.728 -2.090 17.198 1.00 19.72 211 THR A CA 1
ATOM 3061 C C . THR A 1 204 ? 22.427 -2.689 17.800 1.00 18.24 211 THR A C 1
ATOM 3062 O O . THR A 1 204 ? 21.937 -3.732 17.333 1.00 21.44 211 THR A O 1
ATOM 3073 N N . ALA A 1 205 ? 21.865 -2.049 18.830 1.00 16.87 212 ALA A N 1
ATOM 3074 C CA . ALA A 1 205 ? 20.663 -2.592 19.460 1.00 17.16 212 ALA A CA 1
ATOM 3075 C C . ALA A 1 205 ? 19.541 -2.665 18.426 1.00 14.45 212 ALA A C 1
ATOM 3076 O O . ALA A 1 205 ? 18.824 -3.643 18.344 1.00 14.03 212 ALA A O 1
ATOM 3083 N N . GLU A 1 206 ? 19.375 -1.615 17.635 1.00 16.25 213 GLU A N 1
ATOM 3084 C CA . GLU A 1 206 ? 18.373 -1.617 16.588 1.00 16.22 213 GLU A CA 1
ATOM 3085 C C . GLU A 1 206 ? 18.627 -2.733 15.575 1.00 17.13 213 GLU A C 1
ATOM 3086 O O . GLU A 1 206 ? 17.686 -3.368 15.116 1.00 15.98 213 GLU A O 1
ATOM 3098 N N . ARG A 1 207 ? 19.893 -2.969 15.235 1.00 19.96 214 ARG A N 1
ATOM 3099 C CA . ARG A 1 207 ? 20.244 -4.063 14.332 1.00 18.57 214 ARG A CA 1
ATOM 3100 C C . ARG A 1 207 ? 19.861 -5.420 14.903 1.00 17.16 214 ARG A C 1
ATOM 3101 O O . ARG A 1 207 ? 19.247 -6.257 14.209 1.00 25.28 214 ARG A O 1
ATOM 3122 N N . ILE A 1 208 ? 20.176 -5.652 16.170 1.00 20.69 215 ILE A N 1
ATOM 3123 C CA . ILE A 1 208 ? 19.732 -6.875 16.831 1.00 24.95 215 ILE A CA 1
ATOM 3124 C C . ILE A 1 208 ? 18.189 -7.034 16.752 1.00 18.89 215 ILE A C 1
ATOM 3125 O O . ILE A 1 208 ? 17.651 -8.093 16.388 1.00 19.46 215 ILE A O 1
ATOM 3141 N N . LYS A 1 209 ? 17.468 -5.975 17.092 1.00 17.34 216 LYS A N 1
ATOM 3142 C CA . LYS A 1 209 ? 16.014 -6.011 17.103 1.00 17.84 216 LYS A CA 1
ATOM 3143 C C . LYS A 1 209 ? 15.458 -6.416 15.727 1.00 20.90 216 LYS A C 1
ATOM 3144 O O . LYS A 1 209 ? 14.589 -7.283 15.600 1.00 19.11 216 LYS A O 1
ATOM 3163 N N . LYS A 1 210 ? 16.000 -5.809 14.683 1.00 16.97 217 LYS A N 1
ATOM 3164 C CA . LYS A 1 210 ? 15.606 -6.149 13.323 1.00 23.46 217 LYS A CA 1
ATOM 3165 C C . LYS A 1 210 ? 15.932 -7.603 12.922 1.00 26.65 217 LYS A C 1
ATOM 3166 O O . LYS A 1 210 ? 15.105 -8.272 12.303 1.00 23.82 217 LYS A O 1
ATOM 3185 N N . GLU A 1 211 ? 17.130 -8.070 13.255 1.00 19.84 218 GLU A N 1
ATOM 3186 C CA . GLU A 1 211 ? 17.600 -9.371 12.790 1.00 19.89 218 GLU A CA 1
ATOM 3187 C C . GLU A 1 211 ? 16.988 -10.525 13.586 1.00 22.59 218 GLU A C 1
ATOM 3188 O O . GLU A 1 211 ? 16.582 -11.529 12.989 1.00 27.79 218 GLU A O 1
ATOM 3200 N N . ILE A 1 212 ? 16.916 -10.400 14.909 1.00 24.13 219 ILE A N 1
ATOM 3201 C CA . ILE A 1 212 ? 16.422 -11.519 15.740 1.00 18.65 219 ILE A CA 1
ATOM 3202 C C . ILE A 1 212 ? 15.272 -11.182 16.706 1.00 25.41 219 ILE A C 1
ATOM 3203 O O . ILE A 1 212 ? 14.758 -12.052 17.394 1.00 27.28 219 ILE A O 1
ATOM 3219 N N . GLY A 1 213 ? 14.868 -9.923 16.757 1.00 19.29 220 GLY A N 1
ATOM 3220 C CA . GLY A 1 213 ? 13.818 -9.524 17.673 1.00 20.79 220 GLY A CA 1
ATOM 3221 C C . GLY A 1 213 ? 12.474 -10.146 17.332 1.00 20.20 220 GLY A C 1
ATOM 3222 O O . GLY A 1 213 ? 12.146 -10.367 16.166 1.00 27.44 220 GLY A O 1
ATOM 3226 N N . THR A 1 214 ? 11.706 -10.410 18.376 1.00 23.39 221 THR A N 1
ATOM 3227 C CA . THR A 1 214 ? 10.378 -10.976 18.234 1.00 24.50 221 THR A CA 1
ATOM 3228 C C . THR A 1 214 ? 9.594 -10.769 19.541 1.00 25.61 221 THR A C 1
ATOM 3229 O O . THR A 1 214 ? 10.185 -10.632 20.612 1.00 26.91 221 THR A O 1
ATOM 3240 N N . ALA A 1 215 ? 8.266 -10.726 19.425 1.00 23.94 222 ALA A N 1
ATOM 3241 C CA . ALA A 1 215 ? 7.359 -10.483 20.548 1.00 27.34 222 ALA A CA 1
ATOM 3242 C C . ALA A 1 215 ? 7.017 -11.778 21.292 1.00 32.74 222 ALA A C 1
ATOM 3243 O O . ALA A 1 215 ? 6.355 -11.766 22.346 1.00 36.46 222 ALA A O 1
ATOM 3250 N N . ARG A 1 216 ? 7.459 -12.898 20.728 1.00 36.07 223 ARG A N 1
ATOM 3251 C CA . ARG A 1 216 ? 7.122 -14.215 21.276 1.00 35.27 223 ARG A CA 1
ATOM 3252 C C . ARG A 1 216 ? 8.306 -15.187 21.216 1.00 41.73 223 ARG A C 1
ATOM 3253 O O . ARG A 1 216 ? 8.953 -15.331 20.174 1.00 36.92 223 ARG A O 1
ATOM 3274 N N . ALA A 1 217 ? 8.567 -15.861 22.334 1.00 44.03 224 ALA A N 1
ATOM 3275 C CA . ALA A 1 217 ? 9.665 -16.828 22.430 1.00 44.10 224 ALA A CA 1
ATOM 3276 C C . ALA A 1 217 ? 9.503 -17.964 21.416 1.00 41.00 224 ALA A C 1
ATOM 3277 O O . ALA A 1 217 ? 8.392 -18.393 21.144 1.00 38.56 224 ALA A O 1
ATOM 3284 N N . PRO A 1 218 ? 10.615 -18.446 20.844 1.00 50.28 225 PRO A N 1
ATOM 3285 C CA . PRO A 1 218 ? 10.525 -19.617 19.966 1.00 52.61 225 PRO A CA 1
ATOM 3286 C C . PRO A 1 218 ? 9.988 -20.827 20.735 1.00 40.26 225 PRO A C 1
ATOM 3287 O O . PRO A 1 218 ? 9.236 -21.624 20.169 1.00 60.24 225 PRO A O 1
ATOM 3298 N N . GLY A 1 223 ? 16.000 -20.513 19.919 1.00 42.74 230 GLY A N 1
ATOM 3299 C CA . GLY A 1 223 ? 15.928 -20.665 18.472 1.00 37.59 230 GLY A CA 1
ATOM 3300 C C . GLY A 1 223 ? 17.222 -20.269 17.775 1.00 45.23 230 GLY A C 1
ATOM 3301 O O . GLY A 1 223 ? 18.283 -20.757 18.142 1.00 49.81 230 GLY A O 1
ATOM 3304 N N . LEU A 1 224 ? 17.146 -19.392 16.773 1.00 43.89 231 LEU A N 1
ATOM 3305 C CA . LEU A 1 224 ? 18.347 -18.933 16.051 1.00 40.55 231 LEU A CA 1
ATOM 3306 C C . LEU A 1 224 ? 19.171 -17.861 16.790 1.00 35.84 231 LEU A C 1
ATOM 3307 O O . LEU A 1 224 ? 18.681 -17.224 17.719 1.00 39.65 231 LEU A O 1
ATOM 3323 N N . SER A 1 225 ? 20.412 -17.660 16.331 1.00 38.04 232 SER A N 1
ATOM 3324 C CA . SER A 1 225 ? 21.424 -16.862 17.044 1.00 33.83 232 SER A CA 1
ATOM 3325 C C . SER A 1 225 ? 22.260 -15.971 16.127 1.00 29.24 232 SER A C 1
ATOM 3326 O O . SER A 1 225 ? 22.456 -16.271 14.941 1.00 42.66 232 SER A O 1
ATOM 3334 N N . ILE A 1 226 ? 22.769 -14.871 16.684 1.00 33.01 233 ILE A N 1
ATOM 3335 C CA . ILE A 1 226 ? 23.651 -13.967 15.940 1.00 30.85 233 ILE A CA 1
ATOM 3336 C C . ILE A 1 226 ? 24.798 -13.502 16.838 1.00 25.93 233 ILE A C 1
ATOM 3337 O O . ILE A 1 226 ? 24.739 -13.651 18.060 1.00 29.97 233 ILE A O 1
ATOM 3353 N N . ASP A 1 227 ? 25.843 -12.946 16.230 1.00 29.09 234 ASP A N 1
ATOM 3354 C CA . ASP A 1 227 ? 26.951 -12.398 16.994 1.00 24.53 234 ASP A CA 1
ATOM 3355 C C . ASP A 1 227 ? 26.606 -10.990 17.366 1.00 27.73 234 ASP A C 1
ATOM 3356 O O . ASP A 1 227 ? 26.034 -10.253 16.553 1.00 28.74 234 ASP A O 1
ATOM 3365 N N . VAL A 1 228 ? 26.932 -10.619 18.596 1.00 18.47 235 VAL A N 1
ATOM 3366 C CA . VAL A 1 228 ? 26.754 -9.252 19.056 1.00 16.01 235 VAL A CA 1
ATOM 3367 C C . VAL A 1 228 ? 28.100 -8.770 19.613 1.00 17.68 235 VAL A C 1
ATOM 3368 O O . VAL A 1 228 ? 28.716 -9.423 20.474 1.00 18.15 235 VAL A O 1
ATOM 3381 N N . LYS A 1 229 ? 28.589 -7.649 19.093 1.00 17.73 236 LYS A N 1
ATOM 3382 C CA . LYS A 1 229 ? 29.858 -7.107 19.545 1.00 21.78 236 LYS A CA 1
ATOM 3383 C C . LYS A 1 229 ? 29.617 -5.825 20.314 1.00 20.70 236 LYS A C 1
ATOM 3384 O O . LYS A 1 229 ? 28.664 -5.077 20.033 1.00 17.65 236 LYS A O 1
ATOM 3403 N N . GLY A 1 230 ? 30.492 -5.552 21.283 1.00 16.46 237 GLY A N 1
ATOM 3404 C CA . GLY A 1 230 ? 30.363 -4.330 22.027 1.00 23.04 237 GLY A CA 1
ATOM 3405 C C . GLY A 1 230 ? 31.503 -4.106 22.999 1.00 18.57 237 GLY A C 1
ATOM 3406 O O . GLY A 1 230 ? 32.593 -4.660 22.856 1.00 15.62 237 GLY A O 1
ATOM 3410 N N . ARG A 1 231 ? 31.232 -3.266 23.989 1.00 16.68 238 ARG A N 1
ATOM 3411 C CA . ARG A 1 231 ? 32.205 -2.901 24.999 1.00 17.15 238 ARG A CA 1
ATOM 3412 C C . ARG A 1 231 ? 31.974 -3.766 26.263 1.00 12.06 238 ARG A C 1
ATOM 3413 O O . ARG A 1 231 ? 30.846 -3.877 26.776 1.00 14.30 238 ARG A O 1
ATOM 3434 N N . ASP A 1 232 ? 33.032 -4.366 26.774 1.00 19.64 239 ASP A N 1
ATOM 3435 C CA . ASP A 1 232 ? 32.924 -5.087 28.041 1.00 16.64 239 ASP A CA 1
ATOM 3436 C C . ASP A 1 232 ? 32.511 -4.144 29.164 1.00 12.87 239 ASP A C 1
ATOM 3437 O O . ASP A 1 232 ? 33.094 -3.062 29.332 1.00 16.08 239 ASP A O 1
ATOM 3446 N N . LEU A 1 233 ? 31.517 -4.566 29.946 1.00 15.13 240 LEU A N 1
ATOM 3447 C CA . LEU A 1 233 ? 31.008 -3.725 31.039 1.00 19.92 240 LEU A CA 1
ATOM 3448 C C . LEU A 1 233 ? 32.066 -3.280 32.069 1.00 23.86 240 LEU A C 1
ATOM 3449 O O . LEU A 1 233 ? 32.190 -2.092 32.391 1.00 21.59 240 LEU A O 1
ATOM 3465 N N . MET A 1 234 ? 32.837 -4.219 32.594 1.00 20.27 241 MET A N 1
ATOM 3466 C CA . MET A 1 234 ? 33.659 -3.904 33.747 1.00 22.80 241 MET A CA 1
ATOM 3467 C C . MET A 1 234 ? 35.033 -3.365 33.354 1.00 28.86 241 MET A C 1
ATOM 3468 O O . MET A 1 234 ? 35.553 -2.467 34.010 1.00 31.82 241 MET A O 1
ATOM 3482 N N . GLN A 1 235 ? 35.626 -3.945 32.318 1.00 31.51 242 GLN A N 1
ATOM 3483 C CA . GLN A 1 235 ? 37.003 -3.615 31.951 1.00 38.05 242 GLN A CA 1
ATOM 3484 C C . GLN A 1 235 ? 37.096 -2.784 30.687 1.00 29.08 242 GLN A C 1
ATOM 3485 O O . GLN A 1 235 ? 38.135 -2.200 30.437 1.00 36.14 242 GLN A O 1
ATOM 3499 N N . GLY A 1 236 ? 36.031 -2.722 29.878 1.00 25.39 243 GLY A N 1
ATOM 3500 C CA . GLY A 1 236 ? 36.009 -1.778 28.758 1.00 23.04 243 GLY A CA 1
ATOM 3501 C C . GLY A 1 236 ? 36.566 -2.311 27.442 1.00 24.33 243 GLY A C 1
ATOM 3502 O O . GLY A 1 236 ? 36.449 -1.663 26.408 1.00 41.50 243 GLY A O 1
ATOM 3506 N N . VAL A 1 237 ? 37.186 -3.488 27.450 1.00 23.86 244 VAL A N 1
ATOM 3507 C CA . VAL A 1 237 ? 37.724 -4.016 26.198 1.00 33.38 244 VAL A CA 1
ATOM 3508 C C . VAL A 1 237 ? 36.655 -4.561 25.228 1.00 27.72 244 VAL A C 1
ATOM 3509 O O . VAL A 1 237 ? 35.674 -5.169 25.645 1.00 31.19 244 VAL A O 1
ATOM 3522 N N . PRO A 1 238 ? 36.849 -4.362 23.910 1.00 20.87 245 PRO A N 1
ATOM 3523 C CA . PRO A 1 238 ? 35.845 -4.877 22.971 1.00 19.85 245 PRO A CA 1
ATOM 3524 C C . PRO A 1 238 ? 35.805 -6.400 22.935 1.00 19.42 245 PRO A C 1
ATOM 3525 O O . PRO A 1 238 ? 36.839 -7.069 23.026 1.00 19.35 245 PRO A O 1
ATOM 3536 N N . ARG A 1 239 ? 34.595 -6.939 22.838 1.00 17.96 246 ARG A N 1
ATOM 3537 C CA . ARG A 1 239 ? 34.406 -8.377 22.711 1.00 19.63 246 ARG A CA 1
ATOM 3538 C C . ARG A 1 239 ? 33.027 -8.711 22.133 1.00 18.68 246 ARG A C 1
ATOM 3539 O O . ARG A 1 239 ? 32.229 -7.826 21.804 1.00 16.93 246 ARG A O 1
ATOM 3560 N N . GLU A 1 240 ? 32.759 -9.996 21.968 1.00 15.08 247 GLU A N 1
ATOM 3561 C CA . GLU A 1 240 ? 31.525 -10.400 21.350 1.00 17.62 247 GLU A CA 1
ATOM 3562 C C . GLU A 1 240 ? 30.894 -11.610 22.017 1.00 14.21 247 GLU A C 1
ATOM 3563 O O . GLU A 1 240 ? 31.568 -12.449 22.628 1.00 18.21 247 GLU A O 1
ATOM 3575 N N . VAL A 1 241 ? 29.571 -11.677 21.894 1.00 14.80 248 VAL A N 1
ATOM 3576 C CA . VAL A 1 241 ? 28.827 -12.761 22.471 1.00 21.46 248 VAL A CA 1
ATOM 3577 C C . VAL A 1 241 ? 27.759 -13.189 21.497 1.00 21.56 248 VAL A C 1
ATOM 3578 O O . VAL A 1 241 ? 27.409 -12.436 20.573 1.00 26.91 248 VAL A O 1
ATOM 3591 N N . ARG A 1 242 ? 27.236 -14.400 21.688 1.00 22.73 249 ARG A N 1
ATOM 3592 C CA . ARG A 1 242 ? 26.150 -14.877 20.846 1.00 28.90 249 ARG A CA 1
ATOM 3593 C C . ARG A 1 242 ? 24.849 -14.721 21.585 1.00 26.25 249 ARG A C 1
ATOM 3594 O O . ARG A 1 242 ? 24.775 -14.969 22.806 1.00 30.32 249 ARG A O 1
ATOM 3615 N N . ILE A 1 243 ? 23.841 -14.289 20.829 1.00 31.64 250 ILE A N 1
ATOM 3616 C CA . ILE A 1 243 ? 22.502 -14.026 21.343 1.00 29.62 250 ILE A CA 1
ATOM 3617 C C . ILE A 1 243 ? 21.456 -14.714 20.490 1.00 28.03 250 ILE A C 1
ATOM 3618 O O . ILE A 1 243 ? 21.488 -14.647 19.267 1.00 26.84 250 ILE A O 1
ATOM 3634 N N . SER A 1 244 ? 20.519 -15.370 21.147 1.00 26.29 251 SER A N 1
ATOM 3635 C CA . SER A 1 244 ? 19.474 -16.104 20.446 1.00 31.93 251 SER A CA 1
ATOM 3636 C C . SER A 1 244 ? 18.137 -15.377 20.442 1.00 29.17 251 SER A C 1
ATOM 3637 O O . SER A 1 244 ? 17.955 -14.392 21.166 1.00 22.87 251 SER A O 1
ATOM 3645 N N . GLU A 1 245 ? 17.205 -15.900 19.640 1.00 27.15 252 GLU A N 1
ATOM 3646 C CA . GLU A 1 245 ? 15.854 -15.359 19.520 1.00 25.66 252 GLU A CA 1
ATOM 3647 C C . GLU A 1 245 ? 15.115 -15.404 20.843 1.00 30.28 252 GLU A C 1
ATOM 3648 O O . GLU A 1 245 ? 14.398 -14.473 21.191 1.00 30.45 252 GLU A O 1
ATOM 3660 N N . LYS A 1 246 ? 15.282 -16.509 21.557 1.00 30.13 253 LYS A N 1
ATOM 3661 C CA . LYS A 1 246 ? 14.706 -16.668 22.879 1.00 30.85 253 LYS A CA 1
ATOM 3662 C C . LYS A 1 246 ? 15.216 -15.570 23.801 1.00 28.94 253 LYS A C 1
ATOM 3663 O O . LYS A 1 246 ? 14.462 -15.011 24.593 1.00 27.85 253 LYS A O 1
ATOM 3682 N N . GLN A 1 247 ? 16.501 -15.252 23.693 1.00 28.65 254 GLN A N 1
ATOM 3683 C CA . GLN A 1 247 ? 17.085 -14.247 24.560 1.00 24.68 254 GLN A CA 1
ATOM 3684 C C . GLN A 1 247 ? 16.514 -12.889 24.162 1.00 21.01 254 GLN A C 1
ATOM 3685 O O . GLN A 1 247 ? 16.129 -12.103 25.009 1.00 23.12 254 GLN A O 1
ATOM 3699 N N . ALA A 1 248 ? 16.410 -12.660 22.870 1.00 22.84 255 ALA A N 1
ATOM 3700 C CA . ALA A 1 248 ? 15.878 -11.389 22.405 1.00 20.43 255 ALA A CA 1
ATOM 3701 C C . ALA A 1 248 ? 14.410 -11.231 22.778 1.00 22.44 255 ALA A C 1
ATOM 3702 O O . ALA A 1 248 ? 13.945 -10.130 23.100 1.00 22.86 255 ALA A O 1
ATOM 3709 N N . ALA A 1 249 ? 13.662 -12.319 22.703 1.00 23.67 256 ALA A N 1
ATOM 3710 C CA . ALA A 1 249 ? 12.287 -12.308 23.149 1.00 25.55 256 ALA A CA 1
ATOM 3711 C C . ALA A 1 249 ? 12.230 -11.908 24.617 1.00 28.04 256 ALA A C 1
ATOM 3712 O O . ALA A 1 249 ? 11.422 -11.068 25.018 1.00 23.74 256 ALA A O 1
ATOM 3719 N N . ASP A 1 250 ? 13.080 -12.520 25.434 1.00 28.21 257 ASP A N 1
ATOM 3720 C CA . ASP A 1 250 ? 13.088 -12.185 26.837 1.00 27.04 257 ASP A CA 1
ATOM 3721 C C . ASP A 1 250 ? 13.417 -10.698 27.017 1.00 28.49 257 ASP A C 1
ATOM 3722 O O . ASP A 1 250 ? 12.889 -10.053 27.916 1.00 28.86 257 ASP A O 1
ATOM 3731 N N . ALA A 1 251 ? 14.288 -10.157 26.172 1.00 23.24 258 ALA A N 1
ATOM 3732 C CA . ALA A 1 251 ? 14.729 -8.771 26.337 1.00 23.68 258 ALA A CA 1
ATOM 3733 C C . ALA A 1 251 ? 13.569 -7.820 26.030 1.00 23.54 258 ALA A C 1
ATOM 3734 O O . ALA A 1 251 ? 13.375 -6.813 26.702 1.00 23.12 258 ALA A O 1
ATOM 3741 N N . LEU A 1 252 ? 12.792 -8.183 25.015 1.00 21.30 259 LEU A N 1
ATOM 3742 C CA . LEU A 1 252 ? 11.766 -7.294 24.512 1.00 19.19 259 LEU A CA 1
ATOM 3743 C C . LEU A 1 252 ? 10.428 -7.436 25.214 1.00 25.42 259 LEU A C 1
ATOM 3744 O O . LEU A 1 252 ? 9.506 -6.687 24.927 1.00 23.12 259 LEU A O 1
ATOM 3760 N N . ALA A 1 253 ? 10.307 -8.383 26.140 1.00 25.04 260 ALA A N 1
ATOM 3761 C CA . ALA A 1 253 ? 9.005 -8.668 26.729 1.00 23.04 260 ALA A CA 1
ATOM 3762 C C . ALA A 1 253 ? 8.387 -7.471 27.443 1.00 22.20 260 ALA A C 1
ATOM 3763 O O . ALA A 1 253 ? 7.193 -7.252 27.347 1.00 23.11 260 ALA A O 1
ATOM 3770 N N . GLU A 1 254 ? 9.199 -6.675 28.127 1.00 24.53 261 GLU A N 1
ATOM 3771 C CA . GLU A 1 254 ? 8.661 -5.539 28.848 1.00 26.19 261 GLU A CA 1
ATOM 3772 C C . GLU A 1 254 ? 8.068 -4.489 27.899 1.00 22.37 261 GLU A C 1
ATOM 3773 O O . GLU A 1 254 ? 6.878 -4.195 27.991 1.00 20.06 261 GLU A O 1
ATOM 3785 N N . PRO A 1 255 ? 8.872 -3.952 26.964 1.00 21.77 262 PRO A N 1
ATOM 3786 C CA . PRO A 1 255 ? 8.231 -2.972 26.068 1.00 21.50 262 PRO A CA 1
ATOM 3787 C C . PRO A 1 255 ? 7.092 -3.540 25.212 1.00 19.17 262 PRO A C 1
ATOM 3788 O O . PRO A 1 255 ? 6.135 -2.814 24.935 1.00 20.10 262 PRO A O 1
ATOM 3799 N N . VAL A 1 256 ? 7.163 -4.806 24.809 1.00 18.22 263 VAL A N 1
ATOM 3800 C CA . VAL A 1 256 ? 6.037 -5.397 24.090 1.00 18.60 263 VAL A CA 1
ATOM 3801 C C . VAL A 1 256 ? 4.796 -5.369 24.977 1.00 20.51 263 VAL A C 1
ATOM 3802 O O . VAL A 1 256 ? 3.741 -4.993 24.543 1.00 16.28 263 VAL A O 1
ATOM 3815 N N . GLY A 1 257 ? 4.937 -5.743 26.232 1.00 17.93 264 GLY A N 1
ATOM 3816 C CA . GLY A 1 257 ? 3.788 -5.753 27.110 1.00 18.64 264 GLY A CA 1
ATOM 3817 C C . GLY A 1 257 ? 3.191 -4.360 27.274 1.00 19.30 264 GLY A C 1
ATOM 3818 O O . GLY A 1 257 ? 1.981 -4.206 27.399 1.00 21.37 264 GLY A O 1
ATOM 3822 N N . GLN A 1 258 ? 4.042 -3.340 27.289 1.00 24.49 265 GLN A N 1
ATOM 3823 C CA . GLN A 1 258 ? 3.576 -1.974 27.437 1.00 22.11 265 GLN A CA 1
ATOM 3824 C C . GLN A 1 258 ? 2.821 -1.483 26.189 1.00 20.72 265 GLN A C 1
ATOM 3825 O O . GLN A 1 258 ? 1.840 -0.751 26.279 1.00 21.61 265 GLN A O 1
ATOM 3839 N N . ILE A 1 259 ? 3.259 -1.911 25.013 1.00 16.73 266 ILE A N 1
ATOM 3840 C CA . ILE A 1 259 ? 2.510 -1.619 23.806 1.00 15.14 266 ILE A CA 1
ATOM 3841 C C . ILE A 1 259 ? 1.136 -2.297 23.805 1.00 17.27 266 ILE A C 1
ATOM 3842 O O . ILE A 1 259 ? 0.153 -1.694 23.444 1.00 17.79 266 ILE A O 1
ATOM 3858 N N . VAL A 1 260 ? 1.079 -3.557 24.219 1.00 15.34 267 VAL A N 1
ATOM 3859 C CA . VAL A 1 260 ? -0.176 -4.256 24.285 1.00 14.83 267 VAL A CA 1
ATOM 3860 C C . VAL A 1 260 ? -1.097 -3.567 25.265 1.00 14.89 267 VAL A C 1
ATOM 3861 O O . VAL A 1 260 ? -2.299 -3.439 25.022 1.00 19.93 267 VAL A O 1
ATOM 3874 N N . GLU A 1 261 ? -0.535 -3.101 26.379 1.00 22.21 268 GLU A N 1
ATOM 3875 C CA . GLU A 1 261 ? -1.326 -2.394 27.389 1.00 25.17 268 GLU A CA 1
ATOM 3876 C C . GLU A 1 261 ? -1.888 -1.094 26.847 1.00 21.32 268 GLU A C 1
ATOM 3877 O O . GLU A 1 261 ? -3.047 -0.753 27.096 1.00 23.13 268 GLU A O 1
ATOM 3889 N N . ALA A 1 262 ? -1.076 -0.367 26.087 1.00 21.08 269 ALA A N 1
ATOM 3890 C CA . ALA A 1 262 ? -1.577 0.848 25.450 1.00 19.31 269 ALA A CA 1
ATOM 3891 C C . ALA A 1 262 ? -2.764 0.539 24.534 1.00 15.71 269 ALA A C 1
ATOM 3892 O O . ALA A 1 262 ? -3.700 1.300 24.460 1.00 18.16 269 ALA A O 1
ATOM 3899 N N . VAL A 1 263 ? -2.702 -0.564 23.806 1.00 16.45 270 VAL A N 1
ATOM 3900 C CA . VAL A 1 263 ? -3.805 -0.924 22.926 1.00 16.37 270 VAL A CA 1
ATOM 3901 C C . VAL A 1 263 ? -5.028 -1.260 23.757 1.00 20.32 270 VAL A C 1
ATOM 3902 O O . VAL A 1 263 ? -6.135 -0.825 23.434 1.00 19.17 270 VAL A O 1
ATOM 3915 N N . LYS A 1 264 ? -4.838 -2.027 24.833 1.00 20.06 271 LYS A N 1
ATOM 3916 C CA . LYS A 1 264 ? -5.953 -2.338 25.736 1.00 19.44 271 LYS A CA 1
ATOM 3917 C C . LYS A 1 264 ? -6.606 -1.093 26.333 1.00 22.56 271 LYS A C 1
ATOM 3918 O O . LYS A 1 264 ? -7.831 -0.994 26.363 1.00 24.62 271 LYS A O 1
ATOM 3937 N N . VAL A 1 265 ? -5.795 -0.142 26.787 1.00 19.70 272 VAL A N 1
ATOM 3938 C CA . VAL A 1 265 ? -6.328 1.074 27.379 1.00 18.36 272 VAL A CA 1
ATOM 3939 C C . VAL A 1 265 ? -7.231 1.800 26.372 1.00 16.78 272 VAL A C 1
ATOM 3940 O O . VAL A 1 265 ? -8.300 2.282 26.733 1.00 20.96 272 VAL A O 1
ATOM 3953 N N . ALA A 1 266 ? -6.776 1.911 25.127 1.00 16.19 273 ALA A N 1
ATOM 3954 C CA . ALA A 1 266 ? -7.553 2.571 24.085 1.00 16.65 273 ALA A CA 1
ATOM 3955 C C . ALA A 1 266 ? -8.853 1.849 23.831 1.00 12.94 273 ALA A C 1
ATOM 3956 O O . ALA A 1 266 ? -9.903 2.470 23.701 1.00 18.14 273 ALA A O 1
ATOM 3963 N N . LEU A 1 267 ? -8.773 0.527 23.737 1.00 15.83 274 LEU A N 1
ATOM 3964 C CA . LEU A 1 267 ? -9.957 -0.261 23.497 1.00 21.39 274 LEU A CA 1
ATOM 3965 C C . LEU A 1 267 ? -10.973 -0.046 24.613 1.00 19.61 274 LEU A C 1
ATOM 3966 O O . LEU A 1 267 ? -12.189 -0.014 24.365 1.00 18.30 274 LEU A O 1
ATOM 3982 N N . GLU A 1 268 ? -10.464 0.098 25.837 1.00 23.14 275 GLU A N 1
ATOM 3983 C CA . GLU A 1 268 ? -11.310 0.168 27.014 1.00 23.66 275 GLU A CA 1
ATOM 3984 C C . GLU A 1 268 ? -12.069 1.489 27.053 1.00 27.10 275 GLU A C 1
ATOM 3985 O O . GLU A 1 268 ? -13.092 1.589 27.721 1.00 26.54 275 GLU A O 1
ATOM 3997 N N . ALA A 1 269 ? -11.581 2.479 26.308 1.00 22.84 276 ALA A N 1
ATOM 3998 C CA . ALA A 1 269 ? -12.177 3.802 26.289 1.00 28.48 276 ALA A CA 1
ATOM 3999 C C . ALA A 1 269 ? -13.230 3.910 25.184 1.00 19.09 276 ALA A C 1
ATOM 4000 O O . ALA A 1 269 ? -13.879 4.941 25.054 1.00 23.88 276 ALA A O 1
ATOM 4007 N N . THR A 1 270 ? -13.401 2.845 24.391 1.00 15.52 277 THR A N 1
ATOM 4008 C CA . THR A 1 270 ? -14.264 2.888 23.197 1.00 17.19 277 THR A CA 1
ATOM 4009 C C . THR A 1 270 ? -15.735 2.768 23.559 1.00 17.41 277 THR A C 1
ATOM 4010 O O . THR A 1 270 ? -16.107 1.834 24.246 1.00 20.27 277 THR A O 1
ATOM 4021 N N . PRO A 1 271 ? -16.589 3.708 23.093 1.00 17.55 278 PRO A N 1
ATOM 4022 C CA . PRO A 1 271 ? -18.012 3.623 23.437 1.00 18.66 278 PRO A CA 1
ATOM 4023 C C . PRO A 1 271 ? -18.693 2.483 22.680 1.00 16.55 278 PRO A C 1
ATOM 4024 O O . PRO A 1 271 ? -18.142 1.997 21.686 1.00 16.60 278 PRO A O 1
ATOM 4035 N N . PRO A 1 272 ? -19.874 2.050 23.140 1.00 14.10 279 PRO A N 1
ATOM 4036 C CA . PRO A 1 272 ? -20.504 0.821 22.617 1.00 18.03 279 PRO A CA 1
ATOM 4037 C C . PRO A 1 272 ? -20.599 0.627 21.103 1.00 13.41 279 PRO A C 1
ATOM 4038 O O . PRO A 1 272 ? -20.299 -0.462 20.579 1.00 17.33 279 PRO A O 1
ATOM 4049 N N . GLU A 1 273 ? -21.017 1.647 20.360 1.00 14.66 280 GLU A N 1
ATOM 4050 C CA . GLU A 1 273 ? -21.273 1.422 18.946 1.00 14.85 280 GLU A CA 1
ATOM 4051 C C . GLU A 1 273 ? -19.950 1.272 18.198 1.00 13.56 280 GLU A C 1
ATOM 4052 O O . GLU A 1 273 ? -19.806 0.449 17.285 1.00 15.82 280 GLU A O 1
ATOM 4064 N N . LEU A 1 274 ? -18.974 2.094 18.576 1.00 14.14 281 LEU A N 1
ATOM 4065 C CA . LEU A 1 274 ? -17.628 1.961 18.020 1.00 14.91 281 LEU A CA 1
ATOM 4066 C C . LEU A 1 274 ? -16.970 0.640 18.450 1.00 17.52 281 LEU A C 1
ATOM 4067 O O . LEU A 1 274 ? -16.163 0.073 17.710 1.00 19.64 281 LEU A O 1
ATOM 4083 N N . ALA A 1 275 ? -17.282 0.160 19.653 1.00 16.83 282 ALA A N 1
ATOM 4084 C CA . ALA A 1 275 ? -16.666 -1.086 20.127 1.00 19.51 282 ALA A CA 1
ATOM 4085 C C . ALA A 1 275 ? -17.176 -2.226 19.254 1.00 25.30 282 ALA A C 1
ATOM 4086 O O . ALA A 1 275 ? -16.423 -3.105 18.834 1.00 18.19 282 ALA A O 1
ATOM 4093 N N . SER A 1 276 ? -18.470 -2.186 18.961 1.00 16.07 283 SER A N 1
ATOM 4094 C CA . SER A 1 276 ? -19.080 -3.135 18.040 1.00 17.39 283 SER A CA 1
ATOM 4095 C C . SER A 1 276 ? -18.385 -3.105 16.680 1.00 18.06 283 SER A C 1
ATOM 4096 O O . SER A 1 276 ? -18.053 -4.185 16.114 1.00 23.34 283 SER A O 1
ATOM 4104 N N . ASP A 1 277 ? -18.181 -1.887 16.147 1.00 16.25 284 ASP A N 1
ATOM 4105 C CA . ASP A 1 277 ? -17.454 -1.689 14.891 1.00 20.06 284 ASP A CA 1
ATOM 4106 C C . ASP A 1 277 ? -16.073 -2.359 14.936 1.00 18.65 284 ASP A C 1
ATOM 4107 O O . ASP A 1 277 ? -15.710 -3.078 14.002 1.00 23.13 284 ASP A O 1
ATOM 4116 N N . ILE A 1 278 ? -15.283 -2.060 15.968 1.00 16.41 285 ILE A N 1
ATOM 4117 C CA . ILE A 1 278 ? -13.938 -2.583 16.097 1.00 23.87 285 ILE A CA 1
ATOM 4118 C C . ILE A 1 278 ? -13.893 -4.081 16.364 1.00 16.78 285 ILE A C 1
ATOM 4119 O O . ILE A 1 278 ? -13.009 -4.779 15.851 1.00 20.67 285 ILE A O 1
ATOM 4135 N N . ALA A 1 279 ? -14.883 -4.582 17.100 1.00 19.53 286 ALA A N 1
ATOM 4136 C CA . ALA A 1 279 ? -15.009 -6.016 17.348 1.00 23.60 286 ALA A CA 1
ATOM 4137 C C . ALA A 1 279 ? -15.129 -6.7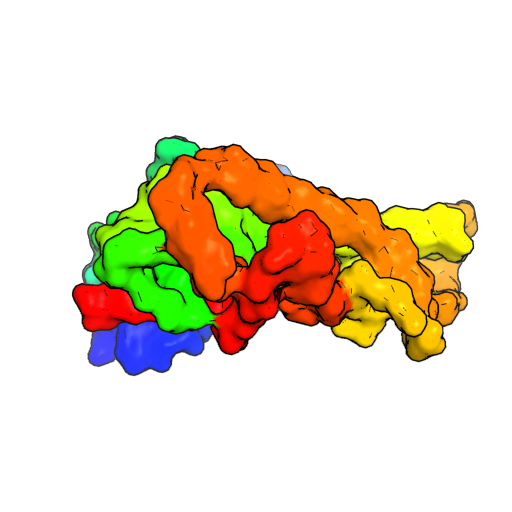78 16.042 1.00 23.79 286 ALA A C 1
ATOM 4138 O O . ALA A 1 279 ? -14.796 -7.940 15.979 1.00 27.41 286 ALA A O 1
ATOM 4145 N N . ASP A 1 280 ? -15.622 -6.123 14.996 1.00 22.23 287 ASP A N 1
ATOM 4146 C CA . ASP A 1 280 ? -15.829 -6.783 13.716 1.00 30.28 287 ASP A CA 1
ATOM 4147 C C . ASP A 1 280 ? -14.566 -6.693 12.859 1.00 31.60 287 ASP A C 1
ATOM 4148 O O . ASP A 1 280 ? -14.038 -7.699 12.426 1.00 38.87 287 ASP A O 1
ATOM 4157 N N . LYS A 1 281 ? -14.085 -5.473 12.659 1.00 34.09 288 LYS A N 1
ATOM 4158 C CA . LYS A 1 281 ? -12.951 -5.168 11.783 1.00 35.80 288 LYS A CA 1
ATOM 4159 C C . LYS A 1 281 ? -11.579 -5.411 12.432 1.00 28.31 288 LYS A C 1
ATOM 4160 O O . LYS A 1 281 ? -10.599 -5.756 11.776 1.00 38.89 288 LYS A O 1
ATOM 4179 N N . GLY A 1 282 ? -11.516 -5.223 13.732 1.00 26.81 289 GLY A N 1
ATOM 4180 C CA . GLY A 1 282 ? -10.264 -5.372 14.432 1.00 24.30 289 GLY A CA 1
ATOM 4181 C C . GLY A 1 282 ? -9.310 -4.202 14.283 1.00 23.59 289 GLY A C 1
ATOM 4182 O O . GLY A 1 282 ? -9.700 -3.079 13.990 1.00 25.08 289 GLY A O 1
ATOM 4186 N N . ILE A 1 283 ? -8.037 -4.496 14.471 1.00 17.28 290 ILE A N 1
ATOM 4187 C CA . ILE A 1 283 ? -7.026 -3.450 14.674 1.00 15.90 290 ILE A CA 1
ATOM 4188 C C . ILE A 1 283 ? -6.016 -3.476 13.531 1.00 17.05 290 ILE A C 1
ATOM 4189 O O . ILE A 1 283 ? -5.595 -4.563 13.101 1.00 16.37 290 ILE A O 1
ATOM 4205 N N . MET A 1 284 ? -5.688 -2.300 12.996 1.00 16.65 291 MET A N 1
ATOM 4206 C CA . MET A 1 284 ? -4.656 -2.159 11.974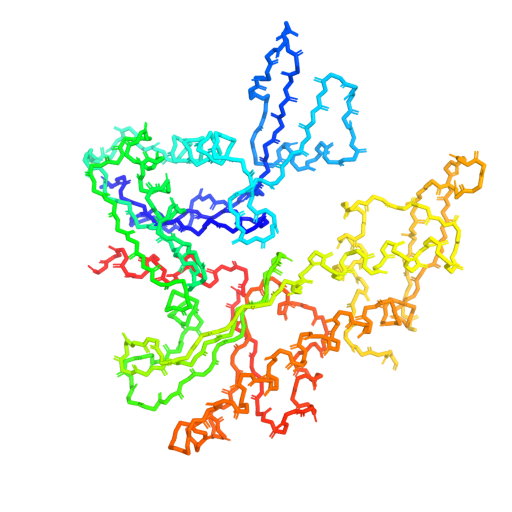 1.00 16.25 291 MET A CA 1
ATOM 4207 C C . MET A 1 284 ? -3.357 -1.626 12.585 1.00 21.04 291 MET A C 1
ATOM 4208 O O . MET A 1 284 ? -3.354 -0.546 13.218 1.00 18.06 291 MET A O 1
ATOM 4222 N N . LEU A 1 285 ? -2.262 -2.370 12.391 1.00 17.55 292 LEU A N 1
ATOM 4223 C CA . LEU A 1 285 ? -0.936 -1.900 12.859 1.00 15.59 292 LEU A CA 1
ATOM 4224 C C . LEU A 1 285 ? -0.152 -1.196 11.754 1.00 14.93 292 LEU A C 1
ATOM 4225 O O . LEU A 1 285 ? -0.041 -1.712 10.635 1.00 17.32 292 LEU A O 1
ATOM 4241 N N . THR A 1 286 ? 0.430 -0.041 12.084 1.00 14.99 293 THR A N 1
ATOM 4242 C CA . THR A 1 286 ? 1.269 0.669 11.140 1.00 15.44 293 THR A CA 1
ATOM 4243 C C . THR A 1 286 ? 2.522 1.118 11.919 1.00 14.50 293 THR A C 1
ATOM 4244 O O . THR A 1 286 ? 2.656 0.847 13.134 1.00 14.02 293 THR A O 1
ATOM 4255 N N . GLY A 1 287 ? 3.444 1.737 11.204 1.00 13.61 294 GLY A N 1
ATOM 4256 C CA . GLY A 1 287 ? 4.690 2.176 11.806 1.00 15.10 294 GLY A CA 1
ATOM 4257 C C . GLY A 1 287 ? 5.729 1.081 11.784 1.00 13.33 294 GLY A C 1
ATOM 4258 O O . GLY A 1 287 ? 5.396 -0.114 11.658 1.00 13.36 294 GLY A O 1
ATOM 4262 N N . GLY A 1 288 ? 6.985 1.480 11.879 1.00 12.42 295 GLY A N 1
ATOM 4263 C CA . GLY A 1 288 ? 8.082 0.528 11.830 1.00 13.87 295 GLY A CA 1
ATOM 4264 C C . GLY A 1 288 ? 8.050 -0.521 12.927 1.00 11.69 295 GLY A C 1
ATOM 4265 O O . GLY A 1 288 ? 8.466 -1.644 12.710 1.00 16.28 295 GLY A O 1
ATOM 4269 N N . GLY A 1 289 ? 7.505 -0.166 14.084 1.00 12.83 296 GLY A N 1
ATOM 4270 C CA . GLY A 1 289 ? 7.346 -1.108 15.163 1.00 13.58 296 GLY A CA 1
ATOM 4271 C C . GLY A 1 289 ? 6.439 -2.283 14.824 1.00 14.90 296 GLY A C 1
ATOM 4272 O O . GLY A 1 289 ? 6.555 -3.354 15.447 1.00 17.55 296 GLY A O 1
ATOM 4276 N N . ALA A 1 290 ? 5.533 -2.082 13.875 1.00 13.82 297 ALA A N 1
ATOM 4277 C CA . ALA A 1 290 ? 4.615 -3.143 13.467 1.00 16.45 297 ALA A CA 1
ATOM 4278 C C . ALA A 1 290 ? 5.381 -4.272 12.796 1.00 16.90 297 ALA A C 1
ATOM 4279 O O . ALA A 1 290 ? 4.854 -5.390 12.634 1.00 17.14 297 ALA A O 1
ATOM 4286 N N . LEU A 1 291 ? 6.622 -3.984 12.398 1.00 15.78 298 LEU A N 1
ATOM 4287 C CA . LEU A 1 291 ? 7.477 -4.991 11.737 1.00 17.12 298 LEU A CA 1
ATOM 4288 C C . LEU A 1 291 ? 8.084 -5.974 12.734 1.00 15.88 298 LEU A C 1
ATOM 4289 O O . LEU A 1 291 ? 8.684 -6.966 12.328 1.00 20.54 298 LEU A O 1
ATOM 4305 N N . LEU A 1 292 ? 7.919 -5.714 14.027 1.00 14.65 299 LEU A N 1
ATOM 4306 C CA . LEU A 1 292 ? 8.448 -6.649 15.028 1.00 17.05 299 LEU A CA 1
ATOM 4307 C C . LEU A 1 292 ? 7.743 -7.995 14.918 1.00 21.45 299 LEU A C 1
ATOM 4308 O O . LEU A 1 292 ? 6.517 -8.093 15.098 1.00 18.20 299 LEU A O 1
ATOM 4324 N N . ARG A 1 293 ? 8.505 -9.038 14.624 1.00 20.49 300 ARG A N 1
ATOM 4325 C CA . ARG A 1 293 ? 7.913 -10.376 14.485 1.00 24.88 300 ARG A CA 1
ATOM 4326 C C . ARG A 1 293 ? 7.042 -10.751 15.671 1.00 17.84 300 ARG A C 1
ATOM 4327 O O . ARG A 1 293 ? 7.469 -10.712 16.820 1.00 19.70 300 ARG A O 1
ATOM 4348 N N . GLY A 1 294 ? 5.803 -11.124 15.362 1.00 22.36 301 GLY A N 1
ATOM 4349 C CA . GLY A 1 294 ? 4.897 -11.649 16.362 1.00 24.24 301 GLY A CA 1
ATOM 4350 C C . GLY A 1 294 ? 4.128 -10.606 17.159 1.00 24.49 301 GLY A C 1
ATOM 4351 O O . GLY A 1 294 ? 3.329 -10.968 18.009 1.00 22.57 301 GLY A O 1
ATOM 4355 N N . LEU A 1 295 ? 4.324 -9.315 16.873 1.00 18.75 302 LEU A N 1
ATOM 4356 C CA . LEU A 1 295 ? 3.668 -8.311 17.675 1.00 22.85 302 LEU A CA 1
ATOM 4357 C C . LEU A 1 295 ? 2.169 -8.351 17.386 1.00 19.79 302 LEU A C 1
ATOM 4358 O O . LEU A 1 295 ? 1.341 -8.218 18.281 1.00 20.17 302 LEU A O 1
ATOM 4374 N N . ASP A 1 296 ? 1.821 -8.531 16.121 1.00 19.68 303 ASP A N 1
ATOM 4375 C CA . ASP A 1 296 ? 0.420 -8.693 15.774 1.00 18.93 303 ASP A CA 1
ATOM 4376 C C . ASP A 1 296 ? -0.246 -9.822 16.584 1.00 23.21 303 ASP A C 1
ATOM 4377 O O . ASP A 1 296 ? -1.348 -9.648 17.102 1.00 20.56 303 ASP A O 1
ATOM 4386 N N . ALA A 1 297 ? 0.432 -10.958 16.717 1.00 24.78 304 ALA A N 1
ATOM 4387 C CA . ALA A 1 297 ? -0.142 -12.109 17.419 1.00 25.93 304 ALA A CA 1
ATOM 4388 C C . ALA A 1 297 ? -0.293 -11.859 18.912 1.00 23.89 304 ALA A C 1
ATOM 4389 O O . ALA A 1 297 ? -1.257 -12.297 19.540 1.00 23.34 304 ALA A O 1
ATOM 4396 N N . GLU A 1 298 ? 0.652 -11.123 19.479 1.00 20.25 305 GLU A N 1
ATOM 4397 C CA . GLU A 1 298 ? 0.619 -10.773 20.888 1.00 22.01 305 GLU A CA 1
ATOM 4398 C C . GLU A 1 298 ? -0.580 -9.878 21.150 1.00 20.19 305 GLU A C 1
ATOM 4399 O O . GLU A 1 298 ? -1.329 -10.057 22.123 1.00 21.55 305 GLU A O 1
ATOM 4411 N N . ILE A 1 299 ? -0.790 -8.922 20.265 1.00 19.08 306 ILE A N 1
ATOM 4412 C CA . ILE A 1 299 ? -1.918 -8.009 20.439 1.00 20.63 306 ILE A CA 1
ATOM 4413 C C . ILE A 1 299 ? -3.240 -8.786 20.287 1.00 15.01 306 ILE A C 1
ATOM 4414 O O . ILE A 1 299 ? -4.179 -8.614 21.066 1.00 18.04 306 ILE A O 1
ATOM 4430 N N . ARG A 1 300 ? -3.301 -9.655 19.290 1.00 17.60 307 ARG A N 1
ATOM 4431 C CA . ARG A 1 300 ? -4.513 -10.449 19.047 1.00 23.18 307 ARG A CA 1
ATOM 4432 C C . ARG A 1 300 ? -4.856 -11.266 20.290 1.00 22.10 307 ARG A C 1
ATOM 4433 O O . ARG A 1 300 ? -6.006 -11.318 20.737 1.00 27.71 307 ARG A O 1
ATOM 4454 N N . ASP A 1 301 ? -3.839 -11.904 20.842 1.00 19.73 308 ASP A N 1
ATOM 4455 C CA . ASP A 1 301 ? -4.043 -12.797 21.985 1.00 21.40 308 ASP A CA 1
ATOM 4456 C C . ASP A 1 301 ? -4.551 -12.066 23.213 1.00 25.72 308 ASP A C 1
ATOM 4457 O O . ASP A 1 301 ? -5.338 -12.613 23.993 1.00 26.69 308 ASP A O 1
ATOM 4466 N N . HIS A 1 302 ? -4.099 -10.834 23.407 1.00 20.24 309 HIS A N 1
ATOM 4467 C CA . HIS A 1 302 ? -4.443 -10.142 24.621 1.00 20.31 309 HIS A CA 1
ATOM 4468 C C . HIS A 1 302 ? -5.737 -9.363 24.489 1.00 19.88 309 HIS A C 1
ATOM 4469 O O . HIS A 1 302 ? -6.332 -9.000 25.495 1.00 26.07 309 HIS A O 1
ATOM 4484 N N . THR A 1 303 ? -6.159 -9.112 23.259 1.00 17.68 310 THR A N 1
ATOM 4485 C CA . THR A 1 303 ? -7.386 -8.353 23.021 1.00 19.48 310 THR A CA 1
ATOM 4486 C C . THR A 1 303 ? -8.564 -9.178 22.488 1.00 17.38 310 THR A C 1
ATOM 4487 O O . THR A 1 303 ? -9.722 -8.745 22.589 1.00 22.61 310 THR A O 1
ATOM 4498 N N . GLY A 1 304 ? -8.270 -10.329 21.890 1.00 21.64 311 GLY A N 1
ATOM 4499 C CA . GLY A 1 304 ? -9.305 -11.199 21.334 1.00 21.77 311 GLY A CA 1
ATOM 4500 C C . GLY A 1 304 ? -9.841 -10.658 20.025 1.00 22.43 311 GLY A C 1
ATOM 4501 O O . GLY A 1 304 ? -10.860 -11.128 19.496 1.00 28.01 311 GLY A O 1
ATOM 4505 N N . LEU A 1 305 ? -9.154 -9.658 19.482 1.00 22.67 312 LEU A N 1
ATOM 4506 C CA . LEU A 1 305 ? -9.608 -9.033 18.252 1.00 18.48 312 LEU A CA 1
ATOM 4507 C C . LEU A 1 305 ? -8.655 -9.334 17.094 1.00 16.66 312 LEU A C 1
ATOM 4508 O O . LEU A 1 305 ? -7.453 -9.574 17.310 1.00 21.17 312 LEU A O 1
ATOM 4524 N N . PRO A 1 306 ? -9.191 -9.320 15.852 1.00 22.93 313 PRO A N 1
ATOM 4525 C CA . PRO A 1 306 ? -8.337 -9.523 14.682 1.00 26.13 313 PRO A CA 1
ATOM 4526 C C . PRO A 1 306 ? -7.318 -8.417 14.600 1.00 28.53 313 PRO A C 1
ATOM 4527 O O . PRO A 1 306 ? -7.649 -7.265 14.908 1.00 21.27 313 PRO A O 1
ATOM 4538 N N . VAL A 1 307 ? -6.094 -8.768 14.212 1.00 21.18 314 VAL A N 1
ATOM 4539 C CA . VAL A 1 307 ? -5.044 -7.767 14.072 1.00 21.00 314 VAL A CA 1
ATOM 4540 C C . VAL A 1 307 ? -4.371 -7.960 12.726 1.00 21.01 314 VAL A C 1
ATOM 4541 O O . VAL A 1 307 ? -3.930 -9.052 12.388 1.00 27.57 314 VAL A O 1
ATOM 4554 N N . THR A 1 308 ? -4.341 -6.885 11.945 1.00 18.97 315 THR A N 1
ATOM 4555 C CA . THR A 1 308 ? -3.714 -6.864 10.638 1.00 21.74 315 THR A CA 1
ATOM 4556 C C . THR A 1 308 ? -2.529 -5.901 10.608 1.00 23.14 315 THR A C 1
ATOM 4557 O O . THR A 1 308 ? -2.589 -4.835 11.247 1.00 19.70 315 THR A O 1
ATOM 4568 N N . VAL A 1 309 ? -1.489 -6.255 9.853 1.00 20.87 316 VAL A N 1
ATOM 4569 C CA . VAL A 1 309 ? -0.328 -5.389 9.705 1.00 18.54 316 VAL A CA 1
ATOM 4570 C C . VAL A 1 309 ? -0.451 -4.705 8.356 1.00 19.45 316 VAL A C 1
ATOM 4571 O O . VAL A 1 309 ? -0.703 -5.346 7.319 1.00 19.95 316 VAL A O 1
ATOM 4584 N N . ALA A 1 310 ? -0.313 -3.399 8.362 1.00 19.86 317 ALA A N 1
ATOM 4585 C CA . ALA A 1 310 ? -0.455 -2.639 7.144 1.00 15.35 317 ALA A CA 1
ATOM 4586 C C . ALA A 1 310 ? 0.600 -3.068 6.132 1.00 20.38 317 ALA A C 1
ATOM 4587 O O . ALA A 1 310 ? 1.708 -3.514 6.480 1.00 25.58 317 ALA A O 1
ATOM 4594 N N . ASP A 1 311 ? 0.249 -2.924 4.870 1.00 17.65 318 ASP A N 1
ATOM 4595 C CA . ASP A 1 311 ? 1.248 -3.018 3.846 1.00 22.05 318 ASP A CA 1
ATOM 4596 C C . ASP A 1 311 ? 2.222 -1.825 4.008 1.00 27.53 318 ASP A C 1
ATOM 4597 O O . ASP A 1 311 ? 1.805 -0.679 4.182 1.00 28.83 318 ASP A O 1
ATOM 4606 N N . ASP A 1 312 ? 3.517 -2.097 3.998 1.00 27.77 319 ASP A N 1
ATOM 4607 C CA . ASP A 1 312 ? 4.522 -1.021 3.992 1.00 28.28 319 ASP A CA 1
ATOM 4608 C C . ASP A 1 312 ? 4.369 -0.112 5.219 1.00 17.46 319 ASP A C 1
ATOM 4609 O O . ASP A 1 312 ? 4.196 1.129 5.109 1.00 21.91 319 ASP A O 1
ATOM 4618 N N . PRO A 1 313 ? 4.374 -0.719 6.398 1.00 20.23 320 PRO A N 1
ATOM 4619 C CA . PRO A 1 313 ? 4.045 0.080 7.591 1.00 21.51 320 PRO A CA 1
ATOM 4620 C C . PRO A 1 313 ? 4.954 1.286 7.812 1.00 19.65 320 PRO A C 1
ATOM 4621 O O . PRO A 1 313 ? 4.461 2.258 8.376 1.00 16.70 320 PRO A O 1
ATOM 4632 N N . LEU A 1 314 ? 6.211 1.263 7.373 1.00 19.08 321 LEU A N 1
ATOM 4633 C CA . LEU A 1 314 ? 7.074 2.447 7.522 1.00 16.84 321 LEU A CA 1
ATOM 4634 C C . LEU A 1 314 ? 6.617 3.652 6.720 1.00 19.91 321 LEU A C 1
ATOM 4635 O O . LEU A 1 314 ? 6.865 4.784 7.116 1.00 16.96 321 LEU A O 1
ATOM 4651 N N . SER A 1 315 ? 5.918 3.417 5.621 1.00 18.36 322 SER A N 1
ATOM 4652 C CA . SER A 1 315 ? 5.552 4.492 4.704 1.00 17.60 322 SER A CA 1
ATOM 4653 C C . SER A 1 315 ? 4.103 4.881 4.779 1.00 15.27 322 SER A C 1
ATOM 4654 O O . SER A 1 315 ? 3.717 5.789 4.078 1.00 14.68 322 SER A O 1
ATOM 4662 N N . CYS A 1 316 ? 3.293 4.266 5.641 1.00 19.51 323 CYS A N 1
ATOM 4663 C CA . CYS A 1 316 ? 1.854 4.587 5.652 1.00 17.42 323 CYS A CA 1
ATOM 4664 C C . CYS A 1 316 ? 1.512 6.049 5.807 1.00 15.04 323 CYS A C 1
ATOM 4665 O O . CYS A 1 316 ? 0.665 6.545 5.080 1.00 18.37 323 CYS A O 1
ATOM 4673 N N . VAL A 1 317 ? 2.135 6.745 6.7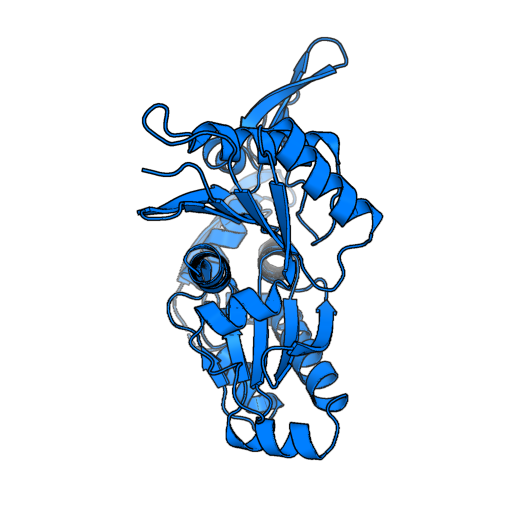68 1.00 14.34 324 VAL A N 1
ATOM 4674 C CA . VAL A 1 317 ? 1.828 8.135 6.987 1.00 23.46 324 VAL A CA 1
ATOM 4675 C C . VAL A 1 317 ? 2.195 8.987 5.778 1.00 12.67 324 VAL A C 1
ATOM 4676 O O . VAL A 1 317 ? 1.405 9.822 5.376 1.00 17.22 324 VAL A O 1
ATOM 4689 N N . ALA A 1 318 ? 3.360 8.740 5.158 1.00 14.52 325 ALA A N 1
ATOM 4690 C CA . ALA A 1 318 ? 3.766 9.550 3.995 1.00 21.34 325 ALA A CA 1
ATOM 4691 C C . ALA A 1 318 ? 2.829 9.301 2.791 1.00 16.62 325 ALA A C 1
ATOM 4692 O O . ALA A 1 318 ? 2.449 10.240 2.091 1.00 18.79 325 ALA A O 1
ATOM 4699 N N . LEU A 1 319 ? 2.458 8.042 2.592 1.00 18.85 326 LEU A N 1
ATOM 4700 C CA . LEU A 1 319 ? 1.516 7.674 1.530 1.00 22.90 326 LEU A CA 1
ATOM 4701 C C . LEU A 1 319 ? 0.144 8.320 1.736 1.00 21.60 326 LEU A C 1
ATOM 4702 O O . LEU A 1 319 ? -0.492 8.801 0.777 1.00 21.92 326 LEU A O 1
ATOM 4718 N N . GLY A 1 320 ? -0.299 8.347 2.994 1.00 21.28 327 GLY A N 1
ATOM 4719 C CA . GLY A 1 320 ? -1.558 8.939 3.354 1.00 22.54 327 GLY A CA 1
ATOM 4720 C C . GLY A 1 320 ? -1.617 10.425 3.118 1.00 20.98 327 GLY A C 1
ATOM 4721 O O . GLY A 1 320 ? -2.536 10.887 2.478 1.00 24.44 327 GLY A O 1
ATOM 4725 N N . CYS A 1 321 ? -0.641 11.182 3.611 1.00 17.68 328 CYS A N 1
ATOM 4726 C CA . CYS A 1 321 ? -0.705 12.627 3.394 1.00 20.89 328 CYS A CA 1
ATOM 4727 C C . CYS A 1 321 ? -0.417 12.936 1.924 1.00 19.70 328 CYS A C 1
ATOM 4728 O O . CYS A 1 321 ? -0.854 13.970 1.410 1.00 23.55 328 CYS A O 1
ATOM 4736 N N . GLY A 1 322 ? 0.289 12.036 1.246 1.00 22.29 329 GLY A N 1
ATOM 4737 C CA . GLY A 1 322 ? 0.520 12.189 -0.193 1.00 21.89 329 GLY A CA 1
ATOM 4738 C C . GLY A 1 322 ? -0.824 12.143 -0.910 1.00 21.03 329 GLY A C 1
ATOM 4739 O O . GLY A 1 322 ? -1.105 12.964 -1.791 1.00 25.43 329 GLY A O 1
ATOM 4743 N N . LYS A 1 323 ? -1.683 11.202 -0.516 1.00 21.76 330 LYS A N 1
ATOM 4744 C CA . LYS A 1 323 ? -3.026 11.115 -1.106 1.00 24.98 330 LYS A CA 1
ATOM 4745 C C . LYS A 1 323 ? -3.798 12.413 -0.911 1.00 32.58 330 LYS A C 1
ATOM 4746 O O . LYS A 1 323 ? -4.475 12.889 -1.819 1.00 26.14 330 LYS A O 1
ATOM 4765 N N . VAL A 1 324 ? -3.708 12.964 0.290 1.00 26.92 331 VAL A N 1
ATOM 4766 C CA . VAL A 1 324 ? -4.382 14.198 0.624 1.00 26.58 331 VAL A CA 1
ATOM 4767 C C . VAL A 1 324 ? -3.821 15.356 -0.221 1.00 24.94 331 VAL A C 1
ATOM 4768 O O . VAL A 1 324 ? -4.586 16.149 -0.792 1.00 28.96 331 VAL A O 1
ATOM 4781 N N . LEU A 1 325 ? -2.492 15.448 -0.303 1.00 25.98 332 LEU A N 1
ATOM 4782 C CA . LEU A 1 325 ? -1.825 16.441 -1.152 1.00 23.91 332 LEU A CA 1
ATOM 4783 C C . LEU A 1 325 ? -2.303 16.436 -2.615 1.00 26.00 332 LEU A C 1
ATOM 4784 O O . LEU A 1 325 ? -2.529 17.496 -3.209 1.00 32.52 332 LEU A O 1
ATOM 4800 N N . GLU A 1 326 ? -2.434 15.236 -3.181 1.00 28.06 333 GLU A N 1
ATOM 4801 C CA . GLU A 1 326 ? -2.898 15.068 -4.552 1.00 38.04 333 GLU A CA 1
ATOM 4802 C C . GLU A 1 326 ? -4.356 15.502 -4.723 1.00 34.78 333 GLU A C 1
ATOM 4803 O O . GLU A 1 326 ? -4.791 15.784 -5.846 1.00 42.69 333 GLU A O 1
ATOM 4815 N N . HIS A 1 327 ? -5.117 15.567 -3.628 1.00 36.56 334 HIS A N 1
ATOM 4816 C CA . HIS A 1 327 ? -6.526 15.977 -3.699 1.00 39.50 334 HIS A CA 1
ATOM 4817 C C . HIS A 1 327 ? -6.825 17.087 -2.700 1.00 41.12 334 HIS A C 1
ATOM 4818 O O . HIS A 1 327 ? -6.818 18.268 -3.057 1.00 50.85 334 HIS A O 1
#

Solvent-accessible surface area: 14778 Å² total; per-residue (Å²): 139,22,6,15,4,0,3,14,21,16,20,29,53,1,4,0,30,5,77,70,137,15,65,61,11,84,8,18,0,1,0,0,10,88,65,75,69,83,181,112,58,57,86,16,2,0,88,82,0,56,106,32,15,77,165,51,60,81,92,31,51,21,44,20,0,16,80,51,27,60,18,75,56,92,130,9,2,39,58,0,4,27,73,2,16,131,110,20,111,26,203,140,18,64,53,104,24,88,2,24,2,4,6,38,42,56,17,73,82,104,20,64,163,21,14,38,44,4,0,74,87,16,46,10,150,147,32,31,62,41,61,21,6,24,0,0,0,34,17,17,59,30,48,22,126,66,91,50,0,5,1,1,0,18,0,24,14,4,17,0,11,2,0,1,1,18,112,71,28,50,82,50,38,89,53,26,122,17,0,7,18,74,1,13,76,19,3,34,27,18,0,86,142,109,38,54,0,53,14,40,62,43,38,0,39,90,0,31,152,85,6,2,12,16,98,66,103,73,137,43,28,52,0,124,19,139,17,60,160,143,16,69,110,85,96,25,142,2,19,25,104,51,2,9,78,10,0,60,128,4,3,37,80,0,4,86,6,0,54,46,0,33,133,56,19,64,118,132,24,39,65,24,2,58,116,73,6,3,26,0,1,10,24,9,5,96,14,114,22,0,48,33,31,0,148,81,92,28,67,29,65,26,71,52,6,128,69,13,88,13,0,12,0,69,0,0,0,118,53,17,62,186

Nearest PDB structures (foldseek):
  4czh-assembly1_A  TM=1.003E+00  e=8.298E-70  Caulobacter vibrioides
  4czk-assembly1_A  TM=9.852E-01  e=4.231E-63  Caulobacter vibrioides
  4czi-assembly1_A  TM=9.761E-01  e=1.145E-63  Caulobacter vibrioides
  7zpt-assembly1_M  TM=8.881E-01  e=1.898E-44  Geobacillus stearothermophilus
  7bvy-assembly1_A  TM=9.371E-01  e=4.153E-39  Spiroplasma citri

Sequence (322 aa):
ISNDIAIDLGTANTLIYQKGKGIVLNEPSVVALRNVGGRKVVHAVGIEAKQMLGRTPGHMEAIRPMRDGVIADFEVAEEMIKYFIRKVHNRKGSGNPKVIVCVPSGATAVERRAINDSCLNAGARRVGLIDEPMAAAIGAGLPIHEPTGSMVVDIGGGTTEVAVLSLSGIVYSRSVRVGGDKMDEAIISYMRRHHNLLIGETTAERIKKEIGTARAPGLSIDVKGRDLMQGVPREVRISEKQAADALAEPVGQIVEAVKVALEATPPELASDIADKGIMLTGGGALLRGLDAEIRDHTGLPVTVADDPLSCVALGCGKVLEH

=== Feature glossary ===
A reading guide for the features in this record.

Start from the sequence.

  · Sequence gives the chain of amino acids in standard one-letter code (A=alanine, C=cysteine, …, Y=tyrosine), read N→C. It is the only feature that is directly encoded by the gene; all structural features are derived from the folded form of this sequence.

Fold it, and you get atomic coordinates and the backbone conformation that goes with them.

  · The mmCIF table is the protein's shape written out atom by atom. For each backbone N, Cα, C, and carbonyl O, it records an (x, y, z) coordinate triple in Å plus the residue type, chain letter, and residue number.

  · Backbone dihedral angles. Every residue except chain termini has a φ (preceding-C → N → Cα → C) and a ψ (N → Cα → C → next-N). They are reported in degrees following the IUPAC sign convention. Secondary structure is essentially a statement about which (φ, ψ) basin each residue occupies.

  · DSSP 8-state secondary structure assigns each residue one of H (α-helix), G (3₁₀-helix), I (π-helix), E (extended β-strand), B (isolated β-bridge), T (hydrogen-bonded turn), S (bend), or '-' (coil). The assignment is computed from backbone hydrogen-bond geometry via the Kabsch–Sander algorithm.

  · P-SEA three-state annotation labels each residue as helix, strand, or coil based purely on the geometry of the Cα trace. It serves as a fallback when the full backbone (and thus DSSP) is unavailable.

Summarize the fold with a handful of shape descriptors and a per-residue structural alphabet.

  · Radius of gyration (Rg) is the root-mean-square distance of Cα atoms from their centroid — a single number for overall size and compactness. A globular domain of N residues has Rg ≈ 2.2·N^0.38 Å; an extended or disordered chain has a much larger Rg. The Cα contact count is the number of residue pairs whose Cα atoms are within 8 Å and are more than four positions apart in sequence — a standard proxy for tertiary packing density. The bounding box is the smallest axis-aligned box enclosing all Cα atoms.

  · Foldseek's 3Di representation compresses backbone geometry into a per-residue letter drawn from a learned twenty-state alphabet. It captures the tertiary interaction pattern around each residue — which residues are packed against it in space, regardless of where they are in sequence.

  · Accessible surface area quantifies burial. A residue with SASA near zero is packed into the hydrophobic core; one with SASA >100 Å² sits on the surface. Computed here via the Shrake–Rupley numerical algorithm with a 1.4 Å probe.

Ask how reliable the model is.

  · For AlphaFold models, the B-factor field carries pLDDT — the model's own estimate of local accuracy on a 0–100 scale. Regions with pLDDT<50 should be treated as essentially unmodeled; they often correspond to intrinsically disordered segments.

  · For experimental (PDB) structures, the B-factor (temperature factor) quantifies the positional spread of each atom in the crystal — a combination of thermal vibration and static disorder — in units of Å². High B-factors mark flexible loops or poorly resolved regions; low B-factors mark the rigid, well-ordered core.

  · PAE(i, j) answers: if I align the predicted and true structures on residue i, how far off (in Å) do I expect residue j to be? A block-diagonal PAE matrix with low values on the blocks and high values off-diagonal is the signature of a multi-domain protein with confidently predicted domains but uncertain inter-domain orientation.

Place it in context: what it resembles, what it is annotated as, and how it looks.

  · Structural nearest neighbors (via Foldseek easy-search vs the PDB). Reported per hit: target PDB id, E-value, and alignment TM-score. A TM-score above ~0.5 is the conventional threshold for 'same fold'.

  · Functional annotations link the protein to curated databases. InterPro entries identify conserved domains and families by matching the sequence against member-database signatures (Pfam, PROSITE, CDD, …). Gene Ontology (GO) terms describe molecular function, biological process, and cellular component in a controlled vocabulary. CATH places the structure in a hierarchical fold classification (Class/Architecture/Topology/Homologous-superfamily). The organism is the source species.

  · Plot images: a contact map (which residues are close in 3D, as an N×N binary image), a Ramachandran scatter (backbone torsion angles, revealing secondary-structure composition at a glance), and — for AlphaFold structures — a PAE heatmap (pairwise prediction confidence).

  · Structure images are PyMOL renders from six orthogonal camera directions. Cartoon representation draws helices as coils and strands as arrows; sticks shows the backbone as bonds; surface shows the solvent-excluded envelope. Rainbow coloring maps sequence position to hue (blue→red, N→C); chain coloring assigns a distinct color per polypeptide.